Protein AF-A0A3D0H0G8-F1 (afdb_monomer)

Foldseek 3Di:
DLAFADLQDQVCQVPPPVNPPHRDDSCQQQCHDVSVVVGHFAQFFKDFQLCQACCRNPVHADCQLQVQQPDVVRQKFWDKDKDFAVLQKFFWAAPDQFKIFADLVSQVRDDDFCRLLVFQKWKWFPDDPDTDIWRFNGDDRRMTGTDPPPTDPDGADHRGIITIIGIYTHMDGNPVGHRQRCNSLNRQPGPDHGRMHTDSACGPPDPVNDDPD

Radius of gyration: 23.21 Å; Cα contacts (8 Å, |Δi|>4): 445; chains: 1; bounding box: 56×33×59 Å

Sequence (213 aa):
GTSGCQLNCVACGQICPTAAIRPLSLDEKLGRGVYAASGPIRMGTAFVDRNRCLPWAMDRPCIVCQENCPLSPKAIYVEDVFRAVRAGVMAVQPVDGSSLEVPEAALALLPPAHVLSSGDYFVAKSGAAGEERRRIVDQAGTRLSLSEDFPWQTPLEPGATIAIQVRLQRPQVDLQRCIGCGVCEHECPVSGLRAIRVTAENETRTRKHGLAL

Secondary structure (DSSP, 8-state):
--SPPPTT--HHHHH-TT-SS----HHHHHT-GGGTTT-SPP--EEEE-TTTSHHHHS-----HHHHT--SSS-SEEEEEEEEEEEEEEEE-EE-SSSEEEPPHHHHTTSPPHHHHTTSSEEEEETT-SS--EEEEEEEETTEEEE-SSS--SSPPPTT-EEEEEEEEEEEEE-TTT-----HHHHS---SSS-SEEEESTT-TT-GGG----

Nearest PDB structures (foldseek):
  8rk3-assembly1_g  TM=6.904E-01  e=4.520E-03  Pseudomonas phage JBD30
  8jov-assembly1_l  TM=6.562E-01  e=8.031E-03  Ralstonia phage GP4
  9brt-assembly1_3  TM=5.939E-01  e=7.044E-02  Mus musculus
  7uwb-assembly1_B  TM=5.418E-01  e=5.101E-01  Citrus x limon
  8pn9-assembly1_E  TM=3.432E-01  e=4.226E-02  Homo sapiens

pLDDT: mean 92.48, std 7.96, range [44.41, 98.44]

Structure (mmCIF, N/CA/C/O backbone):
data_AF-A0A3D0H0G8-F1
#
_entry.id   AF-A0A3D0H0G8-F1
#
loop_
_atom_site.group_PDB
_atom_site.id
_atom_site.type_symbol
_atom_site.label_atom_id
_atom_site.label_alt_id
_atom_site.label_comp_id
_atom_site.label_asym_id
_atom_site.label_entity_id
_atom_site.label_seq_id
_atom_site.pdbx_PDB_ins_code
_atom_site.Cartn_x
_atom_site.Cartn_y
_atom_site.Cartn_z
_atom_site.occupancy
_atom_site.B_iso_or_equiv
_atom_site.auth_seq_id
_atom_site.auth_comp_id
_atom_site.auth_asym_id
_atom_site.auth_atom_id
_atom_site.pdbx_PDB_model_num
ATOM 1 N N . GLY A 1 1 ? 17.397 -10.857 -7.731 1.00 48.47 1 GLY A N 1
ATOM 2 C CA . GLY A 1 1 ? 18.173 -9.607 -7.639 1.00 48.47 1 GLY A CA 1
ATOM 3 C C . GLY A 1 1 ? 18.065 -9.096 -6.225 1.00 48.47 1 GLY A C 1
ATOM 4 O O . GLY A 1 1 ? 16.979 -9.159 -5.668 1.00 48.47 1 GLY A O 1
ATOM 5 N N . THR A 1 2 ? 19.173 -8.675 -5.624 1.00 65.12 2 THR A N 1
ATOM 6 C CA . THR A 1 2 ? 19.221 -8.190 -4.234 1.00 65.12 2 THR A CA 1
ATOM 7 C C . THR A 1 2 ? 18.732 -6.751 -4.077 1.00 65.12 2 THR A C 1
ATOM 9 O O . THR A 1 2 ? 18.727 -6.268 -2.958 1.00 65.12 2 THR A O 1
ATOM 12 N N . SER A 1 3 ? 18.336 -6.068 -5.158 1.00 82.50 3 SER A N 1
ATOM 13 C CA . SER A 1 3 ? 17.811 -4.697 -5.150 1.00 82.50 3 SER A CA 1
ATOM 14 C C . SER A 1 3 ? 17.034 -4.385 -6.439 1.00 82.50 3 SER A C 1
ATOM 16 O O . SER A 1 3 ? 17.053 -5.169 -7.395 1.00 82.50 3 SER A O 1
ATOM 18 N N . GLY A 1 4 ? 16.340 -3.241 -6.462 1.00 89.00 4 GLY A N 1
ATOM 19 C CA . GLY A 1 4 ? 15.728 -2.679 -7.669 1.00 89.00 4 GLY A CA 1
ATOM 20 C C . GLY A 1 4 ? 16.718 -1.912 -8.562 1.00 89.00 4 GLY A C 1
ATOM 21 O O . GLY A 1 4 ? 17.817 -1.539 -8.154 1.00 89.00 4 GLY A O 1
ATOM 22 N N . CYS A 1 5 ? 16.311 -1.637 -9.800 1.00 92.56 5 CYS A N 1
ATOM 23 C CA . CYS A 1 5 ? 17.044 -0.810 -10.748 1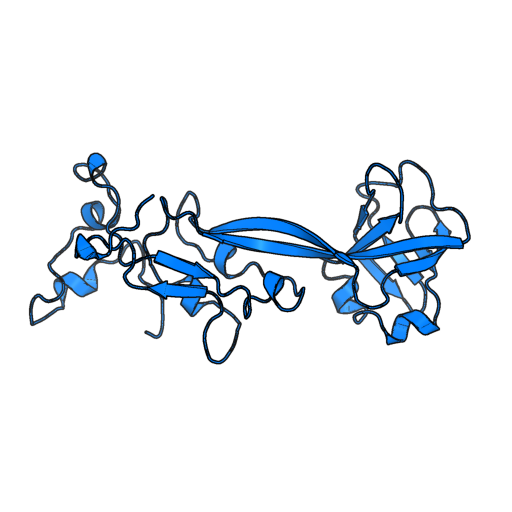.00 92.56 5 CYS A CA 1
ATOM 24 C C . CYS A 1 5 ? 17.077 0.659 -10.303 1.00 92.56 5 CYS A C 1
ATOM 26 O O . CYS A 1 5 ? 16.042 1.321 -10.210 1.00 92.56 5 CYS A O 1
ATOM 28 N N . GLN A 1 6 ? 18.284 1.184 -10.102 1.00 94.31 6 GLN A N 1
ATOM 29 C CA . GLN A 1 6 ? 18.521 2.576 -9.718 1.00 94.31 6 GLN A CA 1
ATOM 30 C C . GLN A 1 6 ? 18.233 3.532 -10.878 1.00 94.31 6 GLN A C 1
ATOM 32 O O . GLN A 1 6 ? 18.798 3.360 -11.959 1.00 94.31 6 GLN A O 1
ATOM 37 N N . LEU A 1 7 ? 17.403 4.562 -10.674 1.00 92.69 7 LEU A N 1
ATOM 38 C CA . LEU A 1 7 ? 16.965 5.466 -11.752 1.00 92.69 7 LEU A CA 1
ATOM 39 C C . LEU A 1 7 ? 18.137 6.116 -12.498 1.00 92.69 7 LEU A C 1
ATOM 41 O O . LEU A 1 7 ? 18.191 6.048 -13.723 1.00 92.69 7 LEU A O 1
ATOM 45 N N . ASN A 1 8 ? 19.121 6.631 -11.760 1.00 94.38 8 ASN A N 1
ATOM 46 C CA . ASN A 1 8 ? 20.252 7.382 -12.312 1.00 94.38 8 ASN A CA 1
ATOM 47 C C . ASN A 1 8 ? 21.479 6.504 -12.639 1.00 94.38 8 ASN A C 1
ATOM 49 O O . ASN A 1 8 ? 22.612 6.970 -12.572 1.00 94.38 8 ASN A O 1
ATOM 53 N N . CYS A 1 9 ? 21.277 5.225 -12.972 1.00 94.94 9 CYS A N 1
ATOM 54 C CA . CYS A 1 9 ? 22.357 4.289 -13.296 1.00 94.94 9 CYS A CA 1
ATOM 55 C C . CYS A 1 9 ? 22.132 3.586 -14.643 1.00 94.94 9 CYS A C 1
ATOM 57 O O . CYS A 1 9 ? 21.041 3.088 -14.915 1.00 94.94 9 CYS A O 1
ATOM 59 N N . VAL A 1 10 ? 23.180 3.485 -15.462 1.00 95.81 10 VAL A N 1
ATOM 60 C CA . VAL A 1 10 ? 23.189 2.747 -16.746 1.00 95.81 10 VAL A CA 1
ATOM 61 C C . VAL A 1 10 ? 24.330 1.725 -16.835 1.00 95.81 10 VAL A C 1
ATOM 63 O O . VAL A 1 10 ? 24.596 1.183 -17.905 1.00 95.81 10 VAL A O 1
ATOM 66 N N . ALA A 1 11 ? 24.986 1.416 -15.710 1.00 94.94 11 ALA A N 1
ATOM 67 C CA . ALA A 1 11 ? 26.180 0.567 -15.663 1.00 94.94 11 ALA A CA 1
ATOM 68 C C . ALA A 1 11 ? 25.970 -0.820 -16.296 1.00 94.94 11 ALA A C 1
ATOM 70 O O . ALA A 1 11 ? 26.866 -1.334 -16.958 1.00 94.94 11 ALA A O 1
ATOM 71 N N . CYS A 1 12 ? 24.768 -1.397 -16.167 1.00 92.94 12 CYS A N 1
ATOM 72 C CA . CYS A 1 12 ? 24.440 -2.702 -16.746 1.00 92.94 12 CYS A CA 1
ATOM 73 C C . CYS A 1 12 ? 24.654 -2.756 -18.269 1.00 92.94 12 CYS A C 1
ATOM 75 O O . CYS A 1 12 ? 25.133 -3.768 -18.770 1.00 92.94 12 CYS A O 1
ATOM 77 N N . GLY A 1 13 ? 24.333 -1.680 -18.997 1.00 92.75 13 GLY A N 1
ATOM 78 C CA . GLY A 1 13 ? 24.540 -1.606 -20.450 1.00 92.75 13 GLY A CA 1
ATOM 79 C C . GLY A 1 13 ? 25.989 -1.329 -20.855 1.00 92.75 13 GLY A C 1
ATOM 80 O O . GLY A 1 13 ? 26.342 -1.535 -22.007 1.00 92.75 13 GLY A O 1
ATOM 81 N N . GLN A 1 14 ? 26.825 -0.876 -19.916 1.00 92.75 14 GLN A N 1
ATOM 82 C CA . GLN A 1 14 ? 28.249 -0.600 -20.141 1.00 92.75 14 GLN A CA 1
ATOM 83 C C . GLN A 1 14 ? 29.130 -1.815 -19.821 1.00 92.75 14 GLN A C 1
ATOM 85 O O . GLN A 1 14 ? 30.196 -1.970 -20.404 1.00 92.75 14 GLN A O 1
ATOM 90 N N . ILE A 1 15 ? 28.694 -2.675 -18.892 1.00 95.62 15 ILE A N 1
ATOM 91 C CA . ILE A 1 15 ? 29.477 -3.830 -18.427 1.00 95.62 15 ILE A CA 1
ATOM 92 C C . ILE A 1 15 ? 29.098 -5.146 -19.115 1.00 95.62 15 ILE A C 1
ATOM 94 O O . ILE A 1 15 ? 29.815 -6.131 -18.974 1.00 95.62 15 ILE A O 1
ATOM 98 N N . CYS A 1 16 ? 27.960 -5.207 -19.816 1.00 94.19 16 CYS A N 1
ATOM 99 C CA . CYS A 1 16 ? 27.464 -6.452 -20.400 1.00 94.19 16 CYS A CA 1
ATOM 100 C C . CYS 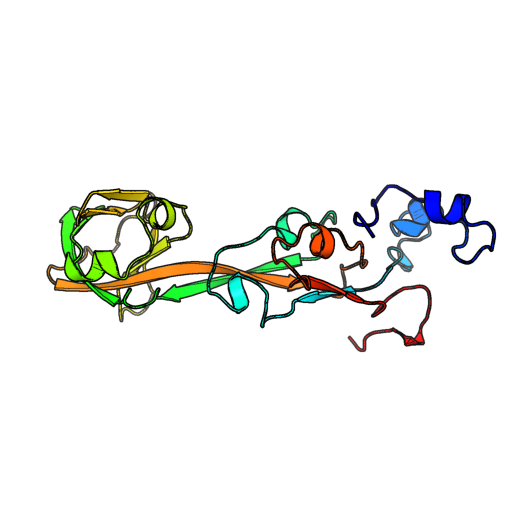A 1 16 ? 28.413 -6.971 -21.502 1.00 94.19 16 CYS A C 1
ATOM 102 O O . CYS A 1 16 ? 28.471 -6.370 -22.575 1.00 94.19 16 CYS A O 1
ATOM 104 N N . PRO A 1 17 ? 29.104 -8.111 -21.303 1.00 95.50 17 PRO A N 1
ATOM 105 C CA . PRO A 1 17 ? 30.137 -8.569 -22.236 1.00 95.50 17 PRO A CA 1
ATOM 106 C C . PRO A 1 17 ? 29.564 -9.163 -23.529 1.00 95.50 17 PRO A C 1
ATOM 108 O O . PRO A 1 17 ? 30.263 -9.262 -24.530 1.00 95.50 17 PRO A O 1
ATOM 111 N N . THR A 1 18 ? 28.290 -9.567 -23.516 1.00 95.56 18 THR A N 1
ATOM 112 C CA . THR A 1 18 ? 27.598 -10.196 -24.652 1.00 95.56 18 THR A CA 1
ATOM 113 C C . THR A 1 18 ? 26.661 -9.243 -25.390 1.00 95.56 18 THR A C 1
ATOM 115 O O . THR A 1 18 ? 25.939 -9.677 -26.284 1.00 95.56 18 THR A O 1
ATOM 118 N N . ALA A 1 19 ? 26.611 -7.967 -24.988 1.00 91.06 19 ALA A N 1
ATOM 119 C CA . ALA A 1 19 ? 25.649 -6.981 -25.486 1.00 91.06 19 ALA A CA 1
ATOM 120 C C . ALA A 1 19 ? 24.166 -7.398 -25.338 1.00 91.06 19 ALA A C 1
ATOM 122 O O . ALA A 1 19 ? 23.296 -6.872 -26.031 1.00 91.06 19 ALA A O 1
ATOM 123 N N . ALA A 1 20 ? 23.851 -8.296 -24.393 1.00 91.56 20 ALA A N 1
ATOM 124 C CA . ALA A 1 20 ? 22.468 -8.645 -24.053 1.00 91.56 20 ALA A CA 1
ATOM 125 C C . ALA A 1 20 ? 21.676 -7.432 -23.527 1.00 91.56 20 ALA A C 1
ATOM 127 O O . ALA A 1 20 ? 20.462 -7.343 -23.709 1.00 91.56 20 ALA A O 1
ATOM 128 N N . ILE A 1 21 ? 22.370 -6.482 -22.893 1.00 91.06 21 ILE A N 1
ATOM 129 C CA . ILE A 1 21 ? 21.875 -5.131 -22.632 1.00 91.06 21 ILE A CA 1
ATOM 130 C C . ILE A 1 21 ? 22.757 -4.183 -23.434 1.00 91.06 21 ILE A C 1
ATOM 132 O O . ILE A 1 21 ? 23.963 -4.121 -23.197 1.00 91.06 21 ILE A O 1
ATOM 136 N N . ARG A 1 22 ? 22.162 -3.444 -24.372 1.00 92.06 22 ARG A N 1
ATOM 137 C CA . ARG A 1 22 ? 22.900 -2.428 -25.127 1.00 92.06 22 ARG A CA 1
ATOM 138 C C . ARG A 1 22 ? 23.295 -1.243 -24.232 1.00 92.06 22 ARG A C 1
ATOM 140 O O . ARG A 1 22 ? 22.580 -0.952 -23.266 1.00 92.06 22 ARG A O 1
ATOM 147 N N . PRO A 1 23 ? 24.354 -0.501 -24.583 1.00 93.50 23 PRO A N 1
ATOM 148 C CA . PRO A 1 23 ? 24.626 0.798 -23.985 1.00 93.50 23 PRO A CA 1
ATOM 149 C C . PRO A 1 23 ? 23.419 1.744 -24.118 1.00 93.50 23 PRO A C 1
ATOM 151 O O . PRO A 1 23 ? 22.775 1.815 -25.168 1.00 93.50 23 PRO A O 1
ATOM 154 N N . LEU A 1 24 ? 23.112 2.450 -23.028 1.00 92.12 24 LEU A N 1
ATOM 155 C CA . LEU A 1 24 ? 22.019 3.418 -22.901 1.00 92.12 24 LEU A CA 1
ATOM 156 C C . LEU A 1 24 ? 22.573 4.682 -22.240 1.00 92.12 24 LEU A C 1
ATOM 158 O O . LEU A 1 24 ? 23.378 4.581 -21.307 1.00 92.12 24 LEU A O 1
ATOM 162 N N . SER A 1 25 ? 22.126 5.859 -22.676 1.00 95.69 25 SER A N 1
ATOM 163 C CA . SER A 1 25 ? 22.363 7.096 -21.924 1.00 95.69 25 SER A CA 1
ATOM 164 C C . SER A 1 25 ? 21.358 7.232 -20.774 1.00 95.69 25 SER A C 1
ATOM 166 O O . SER A 1 25 ? 20.311 6.577 -20.755 1.00 95.69 25 SER A O 1
ATOM 168 N N . LEU A 1 26 ? 21.661 8.089 -19.793 1.00 96.50 26 LEU A N 1
ATOM 169 C CA . LEU A 1 26 ? 20.704 8.395 -18.724 1.00 96.50 26 LEU A CA 1
ATOM 170 C C . LEU A 1 26 ? 19.450 9.087 -19.261 1.00 96.50 26 LEU A C 1
ATOM 172 O O . LEU A 1 26 ? 18.350 8.774 -18.810 1.00 96.50 26 LEU A O 1
ATOM 176 N N . ASP A 1 27 ? 19.605 9.970 -20.247 1.00 96.81 27 ASP A N 1
ATOM 177 C CA . ASP A 1 27 ? 18.470 10.645 -20.873 1.00 96.81 27 ASP A CA 1
ATOM 178 C C . ASP A 1 27 ? 17.572 9.663 -21.616 1.00 96.81 27 ASP A C 1
ATOM 180 O O . ASP A 1 27 ? 16.355 9.753 -21.505 1.00 96.81 27 ASP A O 1
ATOM 184 N N . GLU A 1 28 ? 18.144 8.672 -22.295 1.00 95.69 28 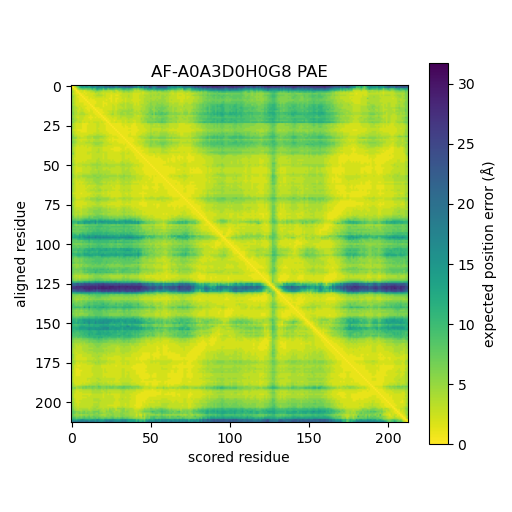GLU A N 1
ATOM 185 C CA . GLU A 1 28 ? 17.365 7.616 -22.934 1.00 95.69 28 GLU A CA 1
ATOM 186 C C . GLU A 1 28 ? 16.614 6.777 -21.903 1.00 95.69 28 GLU A C 1
ATOM 188 O O . GLU A 1 28 ? 15.400 6.603 -21.999 1.00 95.69 28 GLU A O 1
ATOM 193 N N . LYS A 1 29 ? 17.315 6.313 -20.861 1.00 95.19 29 LYS A N 1
ATOM 194 C CA . LYS A 1 29 ? 16.708 5.529 -19.781 1.00 95.19 29 LYS A CA 1
ATOM 195 C C . LYS A 1 29 ? 15.526 6.257 -19.139 1.00 95.19 29 LYS A C 1
ATOM 197 O O . LYS A 1 29 ? 14.509 5.630 -18.850 1.00 95.19 29 LYS A O 1
ATOM 202 N N . LEU A 1 30 ? 15.674 7.555 -18.891 1.00 95.19 30 LEU A N 1
ATOM 203 C CA . LEU A 1 30 ? 14.685 8.377 -18.198 1.00 95.19 30 LEU A CA 1
ATOM 204 C C . LEU A 1 30 ? 13.673 9.039 -19.144 1.00 95.19 30 LEU A C 1
ATOM 206 O O . LEU A 1 30 ? 12.756 9.693 -18.654 1.00 95.19 30 LEU A O 1
ATOM 210 N N . GLY A 1 31 ? 13.813 8.880 -20.463 1.00 95.19 31 GLY A N 1
ATOM 211 C CA . GLY A 1 31 ? 12.919 9.495 -21.445 1.00 95.19 31 GLY A CA 1
ATOM 212 C C . GLY A 1 31 ? 13.024 11.020 -21.478 1.00 95.19 31 GLY A C 1
ATOM 213 O O . GLY A 1 31 ? 12.011 11.706 -21.554 1.00 95.19 31 GLY A O 1
ATOM 214 N N . ARG A 1 32 ? 14.234 11.569 -21.346 1.00 95.62 32 ARG A N 1
ATOM 215 C CA . ARG A 1 32 ? 14.512 13.012 -21.308 1.00 95.62 32 ARG A CA 1
ATOM 216 C C . ARG A 1 32 ? 15.081 13.510 -22.634 1.00 95.62 32 ARG A C 1
ATOM 218 O O . ARG A 1 32 ? 15.574 12.735 -23.452 1.00 95.62 32 ARG A O 1
ATOM 225 N N . GLY A 1 33 ? 15.025 14.825 -22.842 1.00 96.31 33 GLY A N 1
ATOM 226 C CA . GLY A 1 33 ? 15.570 15.469 -24.038 1.00 96.31 33 GLY A CA 1
ATOM 227 C C . GLY A 1 33 ? 14.944 14.910 -25.315 1.00 96.31 33 GLY A C 1
ATOM 228 O O . GLY A 1 33 ? 13.722 14.863 -25.444 1.00 96.31 33 GLY A O 1
ATOM 229 N N . VAL A 1 34 ? 15.782 14.433 -26.237 1.00 96.81 34 VAL A N 1
ATOM 230 C CA . VAL A 1 34 ? 15.339 13.861 -27.523 1.00 96.81 34 VAL A CA 1
ATOM 231 C C . VAL A 1 34 ? 14.458 12.611 -27.370 1.00 96.81 34 VAL A C 1
ATOM 233 O O . VAL A 1 34 ? 13.737 12.259 -28.299 1.00 96.81 34 VAL A O 1
ATOM 236 N N . TYR A 1 35 ? 14.468 11.963 -26.200 1.00 95.88 35 TYR A N 1
ATOM 237 C CA . TYR A 1 35 ? 13.681 10.760 -25.912 1.00 95.88 35 TYR A CA 1
ATOM 238 C C . TYR A 1 35 ? 12.309 11.053 -25.291 1.00 95.88 35 TYR A C 1
ATOM 240 O O . TYR A 1 35 ? 11.544 10.120 -25.051 1.00 95.88 35 TYR A O 1
ATOM 248 N N . ALA A 1 36 ? 11.955 12.325 -25.065 1.00 94.94 36 ALA A N 1
ATOM 249 C CA . ALA A 1 36 ? 10.698 12.711 -24.416 1.00 94.94 36 ALA A CA 1
ATOM 250 C C . ALA A 1 36 ? 9.453 12.130 -25.106 1.00 94.94 36 ALA A C 1
ATOM 252 O O . ALA A 1 36 ? 8.526 11.690 -24.433 1.00 94.94 36 ALA A O 1
ATOM 253 N N . ALA A 1 37 ? 9.458 12.057 -26.442 1.00 94.19 37 ALA A N 1
ATOM 254 C CA . ALA A 1 37 ? 8.354 11.482 -27.211 1.00 94.19 37 ALA A CA 1
ATOM 255 C C . ALA A 1 37 ? 8.214 9.957 -27.037 1.00 94.19 37 ALA A C 1
ATOM 257 O O . ALA A 1 37 ? 7.116 9.424 -27.153 1.00 94.19 37 ALA A O 1
ATOM 258 N N . SER A 1 38 ? 9.318 9.251 -26.769 1.00 91.44 38 SER A N 1
ATOM 259 C CA . SER A 1 38 ? 9.313 7.796 -26.541 1.00 91.44 38 SER A CA 1
ATOM 260 C C . SER A 1 38 ? 9.036 7.433 -25.080 1.00 91.44 38 SER A C 1
ATOM 262 O O . SER A 1 38 ? 8.588 6.324 -24.793 1.00 91.44 38 SER A O 1
ATOM 264 N N . GLY A 1 39 ? 9.289 8.363 -24.157 1.00 92.62 39 GLY A N 1
ATOM 265 C CA . GLY A 1 39 ? 9.207 8.120 -22.723 1.00 92.62 39 GLY A CA 1
ATOM 266 C C . GLY A 1 39 ? 10.380 7.286 -22.183 1.00 92.62 39 GLY A C 1
ATOM 267 O O . GLY A 1 39 ? 11.322 6.970 -22.914 1.00 92.62 39 GLY A O 1
ATOM 268 N N . PRO A 1 40 ? 10.366 6.965 -20.877 1.00 95.00 40 PRO A N 1
ATOM 269 C CA . PRO A 1 40 ? 11.442 6.222 -20.231 1.00 95.00 40 PRO A CA 1
ATOM 270 C C . PRO A 1 40 ? 11.499 4.766 -20.695 1.00 95.00 40 PRO A C 1
ATOM 272 O O . PRO A 1 40 ? 10.483 4.157 -21.040 1.00 95.00 40 PRO A O 1
ATOM 275 N N . ILE A 1 41 ? 12.687 4.170 -20.600 1.00 94.56 41 ILE A N 1
ATOM 276 C CA . ILE A 1 41 ? 12.865 2.734 -20.811 1.00 94.56 41 ILE A CA 1
ATOM 277 C C . ILE A 1 41 ? 12.162 1.968 -19.690 1.00 94.56 41 ILE A C 1
ATOM 279 O O . ILE A 1 41 ? 12.492 2.096 -18.508 1.00 94.56 41 ILE A O 1
ATOM 283 N N . ARG A 1 42 ? 11.218 1.115 -20.083 1.00 95.31 42 ARG A N 1
ATOM 284 C CA . ARG A 1 42 ? 10.494 0.206 -19.199 1.00 95.31 42 ARG A CA 1
ATOM 285 C C . ARG A 1 42 ? 11.199 -1.139 -19.182 1.00 95.31 42 ARG A C 1
ATOM 287 O O . ARG A 1 42 ? 11.396 -1.764 -20.223 1.00 95.31 42 ARG A O 1
ATOM 294 N N . MET A 1 43 ? 11.558 -1.596 -17.992 1.00 94.31 43 MET A N 1
ATOM 295 C CA . MET A 1 43 ? 12.064 -2.952 -17.761 1.00 94.31 43 MET A CA 1
ATOM 296 C C . MET A 1 43 ? 10.934 -3.970 -17.611 1.00 94.31 43 MET A C 1
ATOM 298 O O . MET A 1 43 ? 11.199 -5.164 -17.660 1.00 94.31 43 MET A O 1
ATOM 302 N N . GLY A 1 44 ? 9.708 -3.494 -17.388 1.00 95.56 44 GLY A N 1
ATOM 303 C CA . GLY A 1 44 ? 8.554 -4.317 -17.076 1.00 95.56 44 GLY A CA 1
ATOM 304 C C . GLY A 1 44 ? 7.480 -3.523 -16.339 1.00 95.56 44 GLY A C 1
ATOM 305 O O . GLY A 1 44 ? 7.518 -2.289 -16.312 1.00 95.56 44 GLY A O 1
ATOM 306 N N . THR A 1 45 ? 6.576 -4.234 -15.671 1.00 97.19 45 THR A N 1
ATOM 307 C CA . THR A 1 45 ? 5.470 -3.653 -14.898 1.00 97.19 45 THR A CA 1
ATOM 308 C C . THR A 1 45 ? 5.297 -4.384 -13.577 1.00 97.19 45 THR A C 1
ATOM 310 O O . THR A 1 45 ? 5.443 -5.602 -13.510 1.00 97.19 45 THR A O 1
ATOM 313 N N . ALA A 1 46 ? 5.009 -3.633 -12.513 1.00 97.88 46 ALA A N 1
ATOM 314 C CA . ALA A 1 46 ? 4.709 -4.197 -11.204 1.00 97.88 46 ALA A CA 1
ATOM 315 C C . ALA A 1 46 ? 3.233 -4.616 -11.106 1.00 97.88 46 ALA A C 1
ATOM 317 O O . ALA A 1 46 ? 2.346 -3.859 -11.491 1.00 97.88 46 ALA A O 1
ATOM 318 N N . PHE A 1 47 ? 2.970 -5.780 -10.520 1.00 97.94 47 PHE A N 1
ATOM 319 C CA . PHE A 1 47 ? 1.633 -6.310 -10.266 1.00 97.94 47 PHE A CA 1
ATOM 320 C C . PHE A 1 47 ? 1.479 -6.664 -8.792 1.00 97.94 47 PHE A C 1
ATOM 322 O O . PHE A 1 47 ? 2.351 -7.310 -8.209 1.00 97.94 47 PHE A O 1
ATOM 329 N N . VAL A 1 48 ? 0.366 -6.238 -8.192 1.00 98.38 48 VAL A N 1
ATOM 330 C CA . VAL A 1 48 ? 0.020 -6.543 -6.800 1.00 98.38 48 VAL A CA 1
ATOM 331 C C . VAL A 1 48 ? -0.769 -7.849 -6.747 1.00 98.38 48 VAL A C 1
ATOM 333 O O . VAL A 1 48 ? -1.857 -7.951 -7.310 1.00 98.38 48 VAL A O 1
ATOM 336 N N . ASP A 1 49 ? -0.252 -8.826 -6.013 1.00 98.12 49 ASP A N 1
ATOM 337 C CA . ASP A 1 49 ? -0.983 -10.020 -5.605 1.00 98.12 49 ASP A CA 1
ATOM 338 C C . ASP A 1 49 ? -1.885 -9.682 -4.408 1.00 98.12 49 ASP A C 1
ATOM 340 O O . ASP A 1 49 ? -1.442 -9.575 -3.257 1.00 98.12 49 ASP A O 1
ATOM 344 N N . ARG A 1 50 ? -3.180 -9.514 -4.688 1.00 97.94 50 ARG A N 1
ATOM 345 C CA . ARG A 1 50 ? -4.194 -9.160 -3.684 1.00 97.94 50 ARG A CA 1
ATOM 346 C C . ARG A 1 50 ? -4.420 -10.252 -2.637 1.00 97.94 50 ARG A C 1
ATOM 348 O O . ARG A 1 50 ? -4.906 -9.930 -1.562 1.00 97.94 50 ARG A O 1
ATOM 355 N N . ASN A 1 51 ? -4.018 -11.497 -2.895 1.00 97.69 51 ASN A N 1
ATOM 356 C CA . ASN A 1 51 ? -4.128 -12.589 -1.924 1.00 97.69 51 ASN A CA 1
ATOM 357 C C . ASN A 1 51 ? -2.963 -12.610 -0.927 1.00 97.69 51 ASN A C 1
ATOM 359 O O . ASN A 1 51 ? -2.958 -13.409 0.007 1.00 97.69 51 ASN A O 1
ATOM 363 N N . ARG A 1 52 ? -1.954 -11.753 -1.121 1.00 97.69 52 ARG A N 1
ATOM 364 C CA . ARG A 1 52 ? -0.741 -11.725 -0.289 1.00 97.69 52 ARG A CA 1
ATOM 365 C C . ARG A 1 52 ? -0.401 -10.335 0.230 1.00 97.69 52 ARG A C 1
ATOM 367 O O . ARG A 1 52 ? 0.292 -10.208 1.235 1.00 97.69 52 ARG A O 1
ATOM 374 N N . CYS A 1 53 ? -0.865 -9.292 -0.447 1.00 98.31 53 CYS A N 1
ATOM 375 C CA . CYS A 1 53 ? -0.653 -7.909 -0.046 1.00 98.31 53 CYS A CA 1
ATOM 376 C C . CYS A 1 53 ? -1.351 -7.623 1.288 1.00 98.31 53 CYS A C 1
ATOM 378 O O . CYS A 1 53 ? -2.543 -7.876 1.426 1.00 98.31 53 CYS A O 1
ATOM 380 N N . LEU A 1 54 ? -0.612 -7.091 2.268 1.00 97.75 54 LEU A N 1
ATOM 381 C CA . LEU A 1 54 ? -1.093 -6.921 3.646 1.00 97.75 54 LEU A CA 1
ATOM 382 C C . LEU A 1 54 ? -2.415 -6.122 3.749 1.00 97.75 54 LEU A C 1
ATOM 384 O O . LEU A 1 54 ? -3.329 -6.622 4.410 1.00 97.75 54 LEU A O 1
ATOM 388 N N . PRO A 1 55 ? -2.599 -4.981 3.045 1.00 98.00 55 PRO A N 1
ATOM 389 C CA . PRO A 1 55 ? -3.858 -4.228 3.079 1.00 98.00 55 PRO A CA 1
ATOM 390 C C . PRO A 1 55 ? -5.007 -4.874 2.287 1.00 98.00 55 PRO A C 1
ATOM 392 O O . PRO A 1 55 ? -6.160 -4.469 2.434 1.00 98.00 55 PRO A O 1
ATOM 395 N N . TRP A 1 56 ? -4.711 -5.834 1.403 1.00 97.62 56 TRP A N 1
ATOM 396 C CA . TRP A 1 56 ? -5.721 -6.540 0.605 1.00 97.62 56 TRP A CA 1
ATOM 397 C C . TRP A 1 56 ? -6.167 -7.855 1.248 1.00 97.62 56 TRP A C 1
ATOM 399 O O . TRP A 1 56 ? -7.361 -8.130 1.284 1.00 97.62 56 TRP A O 1
ATOM 409 N N . ALA A 1 57 ? -5.216 -8.656 1.730 1.00 96.81 57 ALA A N 1
ATOM 410 C CA . ALA A 1 57 ? -5.436 -10.034 2.157 1.00 96.81 57 ALA A CA 1
ATOM 411 C C . ALA A 1 57 ? -5.633 -10.191 3.667 1.00 96.81 57 ALA A C 1
ATOM 413 O O . ALA A 1 57 ? -6.235 -11.166 4.104 1.00 96.81 57 ALA A O 1
ATOM 414 N N . MET A 1 58 ? -5.069 -9.283 4.467 1.00 94.75 58 MET A N 1
ATOM 415 C CA . MET A 1 58 ? -4.980 -9.444 5.924 1.00 94.75 58 MET A CA 1
ATOM 416 C C . MET A 1 58 ? -5.542 -8.251 6.699 1.00 94.75 58 MET A C 1
ATOM 418 O O . MET A 1 58 ? -5.428 -8.242 7.920 1.00 94.75 58 MET A O 1
ATOM 422 N N . ASP A 1 59 ? -6.085 -7.241 6.009 1.00 95.00 59 ASP A N 1
ATOM 423 C CA . ASP A 1 59 ? -6.520 -5.969 6.601 1.00 95.00 59 ASP A CA 1
ATOM 424 C C . ASP A 1 59 ? -5.460 -5.370 7.551 1.00 95.00 59 ASP A C 1
ATOM 426 O O . ASP A 1 59 ? -5.752 -4.873 8.638 1.00 95.00 59 ASP A O 1
ATOM 430 N N . ARG A 1 60 ? -4.188 -5.435 7.129 1.00 95.06 60 ARG A N 1
ATOM 431 C CA . ARG A 1 60 ? -3.042 -4.879 7.859 1.00 95.06 60 ARG A CA 1
ATOM 432 C C . ARG A 1 60 ? -2.498 -3.638 7.142 1.00 95.06 60 ARG A C 1
ATOM 434 O O . ARG A 1 60 ? -2.183 -3.751 5.952 1.00 95.06 60 ARG A O 1
ATOM 441 N N . PRO A 1 61 ? -2.323 -2.495 7.835 1.00 96.56 61 PRO A N 1
ATOM 442 C CA . PRO A 1 61 ? -1.737 -1.297 7.239 1.00 96.56 61 PRO A CA 1
ATOM 443 C C . PRO A 1 61 ? -0.340 -1.557 6.663 1.00 96.56 61 PRO A C 1
ATOM 445 O O . PRO A 1 61 ? 0.499 -2.205 7.291 1.00 96.56 61 PRO A O 1
ATOM 448 N N . CYS A 1 62 ? -0.105 -1.097 5.434 1.00 97.31 62 CYS A N 1
ATOM 449 C CA . CYS A 1 62 ? 1.186 -1.168 4.753 1.00 97.31 62 CYS A CA 1
ATOM 450 C C . CYS A 1 62 ? 1.171 -0.262 3.518 1.00 97.31 62 CYS A C 1
ATOM 452 O O . CYS A 1 62 ? 0.287 -0.393 2.673 1.00 97.31 62 CYS A O 1
ATOM 454 N N . ILE A 1 63 ? 2.183 0.596 3.383 1.00 97.25 63 ILE A N 1
ATOM 455 C CA . ILE A 1 63 ? 2.342 1.524 2.248 1.00 97.25 63 ILE A CA 1
ATOM 456 C C . ILE A 1 63 ? 3.734 1.489 1.609 1.00 97.25 63 ILE A C 1
ATOM 458 O O . ILE A 1 63 ? 4.005 2.227 0.667 1.00 97.25 63 ILE A O 1
ATOM 462 N N . VAL A 1 64 ? 4.585 0.553 2.032 1.00 98.06 64 VAL A N 1
ATOM 463 C CA . VAL A 1 64 ? 6.012 0.473 1.671 1.00 98.06 64 VAL A CA 1
ATOM 464 C C . VAL A 1 64 ? 6.266 0.560 0.161 1.00 98.06 64 VAL A C 1
ATOM 466 O O . VAL A 1 64 ? 7.184 1.238 -0.293 1.00 98.06 64 VAL A O 1
ATOM 469 N N . CYS A 1 65 ? 5.444 -0.110 -0.654 1.00 97.88 65 CYS A N 1
ATOM 470 C CA . CYS A 1 65 ? 5.597 -0.074 -2.111 1.00 97.88 65 CYS A CA 1
ATOM 471 C C . CYS A 1 65 ? 5.308 1.311 -2.718 1.00 97.88 65 CYS A C 1
ATOM 473 O O . CYS A 1 65 ? 5.973 1.707 -3.676 1.00 97.88 65 CYS A O 1
ATOM 475 N N . GLN A 1 66 ? 4.352 2.053 -2.156 1.00 98.38 66 GLN A N 1
ATOM 476 C CA . GLN A 1 66 ? 4.033 3.416 -2.562 1.00 98.38 66 GLN A CA 1
ATOM 477 C C . GLN A 1 66 ? 5.136 4.380 -2.112 1.00 98.38 66 GLN A C 1
ATOM 479 O O . GLN A 1 66 ? 5.652 5.152 -2.928 1.00 98.38 66 GLN A O 1
ATOM 484 N N . GLU A 1 67 ? 5.566 4.286 -0.856 1.00 97.69 67 GLU A N 1
ATOM 485 C CA . GLU A 1 67 ? 6.589 5.161 -0.276 1.00 97.69 67 GLU A CA 1
ATOM 486 C C . GLU A 1 67 ? 7.918 5.040 -1.022 1.00 97.69 67 GLU A C 1
ATOM 488 O O . GLU A 1 67 ? 8.494 6.050 -1.430 1.00 97.69 67 GLU A O 1
ATOM 493 N N . ASN A 1 68 ? 8.324 3.808 -1.337 1.00 97.00 68 ASN A N 1
ATOM 494 C CA . ASN A 1 68 ? 9.586 3.526 -2.015 1.00 97.00 68 ASN A CA 1
ATOM 495 C C . ASN A 1 68 ? 9.522 3.618 -3.545 1.00 97.00 68 ASN A C 1
ATOM 497 O O . ASN A 1 68 ? 10.542 3.439 -4.210 1.00 97.00 68 ASN A O 1
ATOM 501 N N . CYS A 1 69 ? 8.360 3.899 -4.147 1.00 97.56 69 CYS A N 1
ATOM 502 C CA . CYS A 1 69 ? 8.300 4.145 -5.587 1.00 97.56 69 CYS A CA 1
ATOM 503 C C . CYS A 1 69 ? 9.155 5.383 -5.930 1.00 97.56 69 CYS A C 1
ATOM 505 O O . CYS A 1 69 ? 8.819 6.480 -5.472 1.00 97.56 69 CYS A O 1
ATOM 507 N N . PRO A 1 70 ? 10.224 5.245 -6.741 1.00 96.31 70 PRO A N 1
ATOM 508 C CA . PRO A 1 70 ? 11.194 6.322 -6.938 1.00 96.31 70 PRO A CA 1
ATOM 509 C C . PRO A 1 70 ? 10.767 7.328 -8.019 1.00 96.31 70 PRO A C 1
ATOM 511 O O . PRO A 1 70 ? 11.486 8.284 -8.296 1.00 96.31 70 PRO A O 1
ATOM 514 N N . LEU A 1 71 ? 9.629 7.097 -8.678 1.00 96.25 71 LEU A N 1
ATOM 515 C CA . LEU A 1 71 ? 9.147 7.947 -9.762 1.00 96.25 71 LEU A CA 1
ATOM 516 C C . LEU A 1 71 ? 8.441 9.193 -9.227 1.00 96.25 71 LEU A C 1
ATOM 518 O O . LEU A 1 71 ? 7.809 9.162 -8.172 1.00 96.25 71 LEU A O 1
ATOM 522 N N . SER A 1 72 ? 8.515 10.269 -10.007 1.00 93.56 72 SER A N 1
ATOM 523 C CA . SER A 1 72 ? 7.798 11.517 -9.764 1.00 93.56 72 SER A CA 1
ATOM 524 C C . SER A 1 72 ? 7.093 11.950 -11.056 1.00 93.56 72 SER A C 1
ATOM 526 O O . SER A 1 72 ? 7.783 12.320 -12.009 1.00 93.56 72 SER A O 1
ATOM 528 N N . PRO A 1 73 ? 5.750 11.877 -11.131 1.00 94.81 73 PRO A N 1
ATOM 529 C CA . PRO A 1 73 ? 4.831 11.302 -10.142 1.00 94.81 73 PRO A CA 1
ATOM 530 C C . PRO A 1 73 ? 5.053 9.800 -9.893 1.00 94.81 73 PRO A C 1
ATOM 532 O O . PRO A 1 73 ? 5.520 9.075 -10.774 1.00 94.81 73 PRO A O 1
ATOM 535 N N . LYS A 1 74 ? 4.679 9.316 -8.702 1.00 97.31 74 LYS A N 1
ATOM 536 C CA . LYS A 1 74 ? 4.779 7.891 -8.349 1.00 97.31 74 LYS A CA 1
ATOM 537 C C . LYS A 1 74 ? 3.903 7.043 -9.277 1.00 97.31 74 LYS A C 1
ATOM 539 O O . LYS A 1 74 ? 2.797 7.442 -9.643 1.00 97.31 74 LYS A O 1
ATOM 544 N N . ALA A 1 75 ? 4.394 5.854 -9.625 1.00 98.06 75 ALA A N 1
ATOM 545 C CA . ALA A 1 75 ? 3.622 4.849 -10.363 1.00 98.06 75 ALA A CA 1
ATOM 546 C C . ALA A 1 75 ? 2.766 3.960 -9.459 1.00 98.06 75 ALA A C 1
ATOM 548 O O . ALA A 1 75 ? 1.994 3.154 -9.959 1.00 98.06 75 ALA A O 1
ATOM 549 N N . ILE A 1 76 ? 2.923 4.062 -8.142 1.00 98.44 76 ILE A N 1
ATOM 550 C CA . ILE A 1 76 ? 2.080 3.360 -7.181 1.00 98.44 76 ILE A CA 1
ATOM 551 C C . ILE A 1 76 ? 1.325 4.433 -6.410 1.00 98.44 76 ILE A C 1
ATOM 553 O O . ILE A 1 76 ? 1.945 5.340 -5.857 1.00 98.44 76 ILE A O 1
ATOM 557 N N . TYR A 1 77 ? 0.002 4.343 -6.409 1.00 97.94 77 TYR A N 1
ATOM 558 C CA . TYR A 1 77 ? -0.889 5.174 -5.605 1.00 97.94 77 TYR A CA 1
ATOM 559 C C . TYR A 1 77 ? -1.717 4.278 -4.685 1.00 97.94 77 TYR A C 1
ATOM 561 O O . TYR A 1 77 ? -1.671 3.054 -4.804 1.00 97.94 77 TYR A O 1
ATOM 569 N N . VAL A 1 78 ? -2.428 4.874 -3.734 1.00 98.12 78 VAL A N 1
ATOM 570 C CA . VAL A 1 78 ? -3.236 4.133 -2.761 1.00 98.12 78 VAL A CA 1
ATOM 571 C C . VAL A 1 78 ? -4.682 4.595 -2.792 1.00 98.12 78 VAL A C 1
ATOM 573 O O . VAL A 1 78 ? -4.967 5.761 -3.055 1.00 98.12 78 VAL A O 1
ATOM 576 N N . GLU A 1 79 ? -5.578 3.655 -2.525 1.00 97.50 79 GLU A N 1
ATOM 577 C CA . GLU A 1 79 ? -6.994 3.888 -2.268 1.00 97.50 79 GLU A CA 1
ATOM 578 C C . GLU A 1 79 ? -7.266 3.634 -0.782 1.00 97.50 79 GLU A C 1
ATOM 580 O O . GLU A 1 79 ? -6.946 2.555 -0.272 1.00 97.50 79 GLU A O 1
ATOM 585 N N . ASP A 1 80 ? -7.834 4.622 -0.092 1.00 96.25 80 ASP A N 1
ATOM 586 C CA . ASP A 1 80 ? -8.157 4.506 1.329 1.00 96.25 80 ASP A CA 1
ATOM 587 C C . ASP A 1 80 ? -9.470 3.729 1.509 1.00 96.25 80 ASP A C 1
ATOM 589 O O . ASP A 1 80 ? -10.525 4.107 1.001 1.00 96.25 80 ASP A O 1
ATOM 593 N N . VAL A 1 81 ? -9.406 2.633 2.264 1.00 95.88 81 VAL A N 1
ATOM 594 C CA . VAL A 1 81 ? -10.545 1.772 2.598 1.00 95.88 81 VAL A CA 1
ATOM 595 C C . VAL A 1 81 ? -10.583 1.567 4.101 1.00 95.88 81 VAL A C 1
ATOM 597 O O . VAL A 1 81 ? -9.588 1.182 4.706 1.00 95.88 81 VAL A O 1
ATOM 600 N N . PHE A 1 82 ? -11.748 1.758 4.710 1.00 94.69 82 PHE A N 1
ATOM 601 C CA . PHE A 1 82 ? -11.949 1.469 6.125 1.00 94.69 82 PHE A CA 1
ATOM 602 C C . PHE A 1 82 ? -12.634 0.113 6.288 1.00 94.69 82 PHE A C 1
ATOM 604 O O . PHE A 1 82 ? -13.636 -0.180 5.628 1.00 94.69 82 PHE A O 1
ATOM 611 N N . ARG A 1 83 ? -12.093 -0.734 7.163 1.00 94.31 83 ARG A N 1
ATOM 612 C CA . ARG A 1 83 ? -12.665 -2.046 7.490 1.00 94.31 83 ARG A CA 1
ATOM 613 C C . ARG A 1 83 ? -12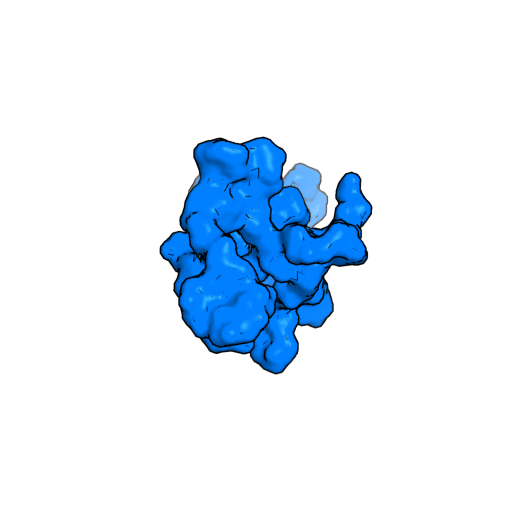.856 -2.172 8.984 1.00 94.31 83 ARG A C 1
ATOM 615 O O . ARG A 1 83 ? -11.939 -1.878 9.741 1.00 94.31 83 ARG A O 1
ATOM 622 N N . ALA A 1 84 ? -14.035 -2.625 9.402 1.00 93.38 84 ALA A N 1
ATOM 623 C CA . ALA A 1 84 ? -14.262 -2.976 10.796 1.00 93.38 84 ALA A CA 1
ATOM 624 C C . ALA A 1 84 ? -13.316 -4.115 11.197 1.00 93.38 84 ALA A C 1
ATOM 626 O O . ALA A 1 84 ? -13.198 -5.108 10.475 1.00 93.38 84 ALA A O 1
ATOM 627 N N . VAL A 1 85 ? -12.648 -3.976 12.340 1.00 92.56 85 VAL A N 1
ATOM 628 C CA . VAL A 1 85 ? -11.840 -5.062 12.899 1.00 92.56 85 VAL A CA 1
ATOM 629 C C . VAL A 1 85 ? -12.756 -6.193 13.361 1.00 92.56 85 VAL A C 1
ATOM 631 O O . VAL A 1 85 ? -13.946 -5.992 13.630 1.00 92.56 85 VAL A O 1
ATOM 634 N N . ARG A 1 86 ? -12.216 -7.409 13.465 1.00 86.56 86 ARG A N 1
ATOM 635 C CA . ARG A 1 86 ? -12.975 -8.553 13.978 1.00 86.56 86 ARG A CA 1
ATOM 636 C C . ARG A 1 86 ? -13.507 -8.234 15.379 1.00 86.56 86 ARG A C 1
ATOM 638 O O . ARG A 1 86 ? -12.745 -7.795 16.227 1.00 86.56 86 ARG A O 1
ATOM 645 N N . ALA A 1 87 ? -14.807 -8.454 15.593 1.00 84.56 87 ALA A N 1
ATOM 646 C CA . ALA A 1 87 ? -15.507 -8.087 16.831 1.00 84.56 87 ALA A CA 1
ATOM 647 C C . ALA A 1 87 ? -15.374 -6.595 17.221 1.00 84.56 87 ALA A C 1
ATOM 649 O O . ALA A 1 87 ? -15.558 -6.235 18.377 1.00 84.56 87 ALA A O 1
ATOM 650 N N . GLY A 1 88 ? -15.083 -5.718 16.255 1.00 88.12 88 GLY A N 1
ATOM 651 C CA . GLY A 1 88 ? -14.931 -4.280 16.471 1.00 88.12 88 GLY A CA 1
ATOM 652 C C . GLY A 1 88 ? -16.244 -3.508 16.554 1.00 88.12 88 GLY A C 1
ATOM 653 O O . GLY A 1 88 ? -16.210 -2.311 16.815 1.00 88.12 88 GLY A O 1
ATOM 654 N N . VAL A 1 89 ? -17.385 -4.157 16.307 1.00 92.88 89 VAL A N 1
ATOM 655 C CA . VAL A 1 89 ? -18.707 -3.533 16.427 1.00 92.88 89 VAL A CA 1
ATOM 656 C C . VAL A 1 89 ? -19.256 -3.808 17.818 1.00 92.88 89 VAL A C 1
ATOM 658 O O . VAL A 1 89 ? -19.443 -4.968 18.183 1.00 92.88 89 VAL A O 1
ATOM 661 N N . MET A 1 90 ? -19.498 -2.755 18.595 1.00 92.94 90 MET A N 1
ATOM 662 C CA . MET A 1 90 ? -19.931 -2.872 19.988 1.00 92.94 90 MET A CA 1
ATOM 663 C C . MET A 1 90 ? -20.681 -1.630 20.464 1.00 92.94 90 MET A C 1
ATOM 665 O O . MET A 1 90 ? -20.513 -0.541 19.914 1.00 92.94 90 MET A O 1
ATOM 669 N N . ALA A 1 91 ? -21.488 -1.804 21.510 1.00 93.50 91 ALA A N 1
ATOM 670 C CA . ALA A 1 91 ? -22.031 -0.691 22.277 1.00 93.50 91 ALA A CA 1
ATOM 671 C C . ALA A 1 91 ? -20.952 -0.131 23.214 1.00 93.50 91 ALA A C 1
ATOM 673 O O . ALA A 1 91 ? -20.191 -0.900 23.808 1.00 93.50 91 ALA A O 1
ATOM 674 N N . VAL A 1 92 ? -20.895 1.191 23.350 1.00 94.19 92 VAL A N 1
ATOM 675 C CA . VAL A 1 92 ? -19.903 1.894 24.179 1.00 94.19 92 VAL A CA 1
ATOM 676 C C . VAL A 1 92 ? -20.563 2.882 25.130 1.00 94.19 92 VAL A C 1
ATOM 678 O O . VAL A 1 92 ? -21.711 3.283 24.930 1.00 94.19 92 VAL A O 1
ATOM 681 N N . GLN A 1 93 ? -19.829 3.278 26.167 1.00 95.00 93 GLN A N 1
ATOM 682 C CA . GLN A 1 93 ? -20.236 4.351 27.072 1.00 95.00 93 GLN A CA 1
ATOM 683 C C . GLN A 1 93 ? -19.299 5.550 26.872 1.00 95.00 93 GLN A C 1
ATOM 685 O O . GLN A 1 93 ? -18.117 5.439 27.186 1.00 95.00 93 GLN A O 1
ATOM 690 N N . PRO A 1 94 ? -19.764 6.680 26.315 1.00 93.00 94 PRO A N 1
ATOM 691 C CA . PRO A 1 94 ? -18.946 7.883 26.207 1.00 93.00 94 PRO A CA 1
ATOM 692 C C . PRO A 1 94 ? -18.634 8.418 27.610 1.00 93.00 94 PRO A C 1
ATOM 694 O O . PRO A 1 94 ? -19.513 8.458 28.470 1.00 93.00 94 PRO A O 1
ATOM 697 N N . VAL A 1 95 ? -17.386 8.825 27.840 1.00 92.12 95 VAL A N 1
ATOM 698 C CA . VAL A 1 95 ? -16.970 9.466 29.099 1.00 92.12 95 VAL A CA 1
ATOM 699 C C . VAL A 1 95 ? -17.025 10.982 28.957 1.00 92.12 95 VAL A C 1
ATOM 701 O O . VAL A 1 95 ? -17.516 11.683 29.838 1.00 92.12 95 VAL A O 1
ATOM 704 N N . ASP A 1 96 ? -16.541 11.475 27.822 1.00 89.25 96 ASP A N 1
ATOM 705 C CA . ASP A 1 96 ? -16.519 12.880 27.437 1.00 89.25 96 ASP A CA 1
ATOM 706 C C . ASP A 1 96 ? -16.504 12.992 25.896 1.00 89.25 96 ASP A C 1
ATOM 708 O O . ASP A 1 96 ? -16.816 12.037 25.180 1.00 89.25 96 ASP A O 1
ATOM 712 N N . GLY A 1 97 ? -16.188 14.174 25.360 1.00 84.81 97 GLY A N 1
ATOM 713 C CA . GLY A 1 97 ? -16.186 14.421 23.915 1.00 84.81 97 GLY A CA 1
ATOM 714 C C . GLY A 1 97 ? -15.087 13.690 23.132 1.00 84.81 97 GLY A C 1
ATOM 715 O O . GLY A 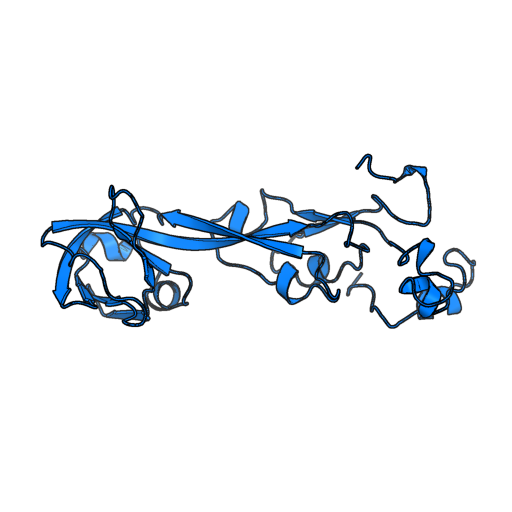1 97 ? -15.214 13.560 21.912 1.00 84.81 97 GLY A O 1
ATOM 716 N N . SER A 1 98 ? -14.035 13.208 23.799 1.00 91.94 98 SER A N 1
ATOM 717 C CA . SER A 1 98 ? -12.856 12.601 23.173 1.00 91.94 98 SER A CA 1
ATOM 718 C C . SER A 1 98 ? -12.481 11.244 23.766 1.00 91.94 98 SER A C 1
ATOM 720 O O . SER A 1 98 ? -11.474 10.664 23.374 1.00 91.94 98 SER A O 1
ATOM 722 N N . SER A 1 99 ? -13.296 10.663 24.645 1.00 94.12 99 SER A N 1
ATOM 723 C CA . SER A 1 99 ? -13.028 9.339 25.197 1.00 94.12 99 SER A CA 1
ATOM 724 C C . SER A 1 99 ? -14.283 8.529 25.502 1.00 94.12 99 SER A C 1
ATOM 726 O O . SER A 1 99 ? -15.371 9.056 25.747 1.00 94.12 99 SER A O 1
ATOM 728 N N . LEU A 1 100 ? -14.128 7.208 25.450 1.00 95.06 100 LEU A N 1
ATOM 729 C CA . LEU A 1 100 ? -15.203 6.244 25.654 1.00 95.06 100 LEU A CA 1
ATOM 730 C C . LEU A 1 100 ? -14.693 4.982 26.348 1.00 95.06 100 LEU A C 1
ATOM 732 O O . LEU A 1 100 ? -13.527 4.620 26.218 1.00 95.06 100 LEU A O 1
ATOM 736 N N . GLU A 1 101 ? -15.585 4.303 27.055 1.00 95.88 101 GLU A N 1
ATOM 737 C CA . GLU A 1 101 ? -15.362 2.984 27.634 1.00 95.88 101 GLU A CA 1
ATOM 738 C C . GLU A 1 101 ? -15.876 1.909 26.672 1.00 95.88 101 GLU A C 1
ATOM 740 O O . GLU A 1 101 ? -17.029 1.950 26.215 1.00 95.88 101 GLU A O 1
ATOM 745 N N . VAL A 1 102 ? -15.023 0.927 26.382 1.00 93.81 102 VAL A N 1
ATOM 746 C CA . VAL A 1 102 ? -15.397 -0.298 25.670 1.00 93.81 102 VAL A CA 1
ATOM 747 C C . VAL A 1 102 ? -15.658 -1.440 26.656 1.00 93.81 102 VAL A C 1
ATOM 749 O O . VAL A 1 102 ? -15.045 -1.484 27.723 1.00 93.81 102 VAL A O 1
ATOM 752 N N . PRO A 1 103 ? -16.531 -2.406 26.319 1.00 92.88 103 PRO A N 1
ATOM 753 C CA . PRO A 1 103 ? -16.751 -3.573 27.165 1.00 92.88 103 PRO A CA 1
ATOM 754 C C . PRO A 1 103 ? -15.452 -4.354 27.401 1.00 92.88 103 PRO A C 1
ATOM 756 O O . PRO A 1 103 ? -14.728 -4.657 26.455 1.00 92.88 103 PRO A O 1
ATOM 759 N N . GLU A 1 104 ? -15.193 -4.765 28.643 1.00 90.56 104 GLU A N 1
ATOM 760 C CA . GLU A 1 104 ? -13.984 -5.526 28.997 1.00 90.56 104 GLU A CA 1
ATOM 761 C C . GLU A 1 104 ? -13.857 -6.827 28.185 1.00 90.56 104 GLU A C 1
ATOM 763 O O . GLU A 1 104 ? -12.783 -7.164 27.689 1.00 90.56 104 GLU A O 1
ATOM 768 N N . ALA A 1 105 ? -14.983 -7.502 27.931 1.00 89.00 105 ALA A N 1
ATOM 769 C CA . ALA A 1 105 ? -15.037 -8.693 27.082 1.00 89.00 105 ALA A CA 1
ATOM 770 C C . ALA A 1 105 ? -14.586 -8.439 25.627 1.00 89.00 105 ALA A C 1
ATOM 772 O O . ALA A 1 105 ? -14.134 -9.368 24.957 1.00 89.00 105 ALA A O 1
ATOM 773 N N . ALA A 1 106 ? -14.691 -7.202 25.127 1.00 87.81 106 ALA A N 1
ATOM 774 C CA . ALA A 1 106 ? -14.235 -6.845 23.787 1.00 87.81 106 ALA A CA 1
ATOM 775 C C . ALA A 1 106 ? -12.711 -6.659 23.720 1.00 87.81 106 ALA A C 1
ATOM 777 O O . ALA A 1 106 ? -12.120 -6.957 22.684 1.00 87.81 106 ALA A O 1
ATOM 778 N N . LEU A 1 107 ? -12.054 -6.242 24.812 1.00 86.19 107 LEU A N 1
ATOM 779 C CA . LEU A 1 107 ? -10.606 -5.983 24.838 1.00 86.19 107 LEU A CA 1
ATOM 780 C C . LEU A 1 107 ? -9.775 -7.197 24.415 1.00 86.19 107 LEU A C 1
ATOM 782 O O . LEU A 1 107 ? -8.778 -7.045 23.718 1.00 86.19 107 LEU A O 1
ATOM 786 N N . ALA A 1 108 ? -10.213 -8.405 24.779 1.00 86.06 108 ALA A N 1
ATOM 787 C CA . ALA A 1 108 ? -9.534 -9.648 24.410 1.00 86.06 108 ALA A CA 1
ATOM 788 C C . ALA A 1 108 ? -9.602 -9.971 22.903 1.00 86.06 108 ALA A C 1
ATOM 790 O O . ALA A 1 108 ? -8.826 -10.791 22.414 1.00 86.06 108 ALA A O 1
ATOM 791 N N . LEU A 1 109 ? -10.541 -9.364 22.171 1.00 88.81 109 LEU A N 1
ATOM 792 C CA . LEU A 1 109 ? -10.763 -9.595 20.740 1.00 88.81 109 LEU A CA 1
ATOM 793 C C . LEU A 1 109 ? -10.221 -8.460 19.862 1.00 88.81 109 LEU A C 1
ATOM 795 O O . LEU A 1 109 ? -10.082 -8.637 18.650 1.00 88.81 109 LEU A O 1
ATOM 799 N N . LEU A 1 110 ? -9.929 -7.307 20.462 1.00 91.12 110 LEU A N 1
ATOM 800 C CA . LEU A 1 110 ? -9.383 -6.149 19.772 1.00 91.12 110 LEU A CA 1
ATOM 801 C C . LEU A 1 110 ? -7.863 -6.264 19.577 1.00 91.12 110 LEU A C 1
ATOM 803 O O . LEU A 1 110 ? -7.181 -6.982 20.312 1.00 91.12 110 LEU A O 1
ATOM 807 N N . PRO A 1 111 ? -7.301 -5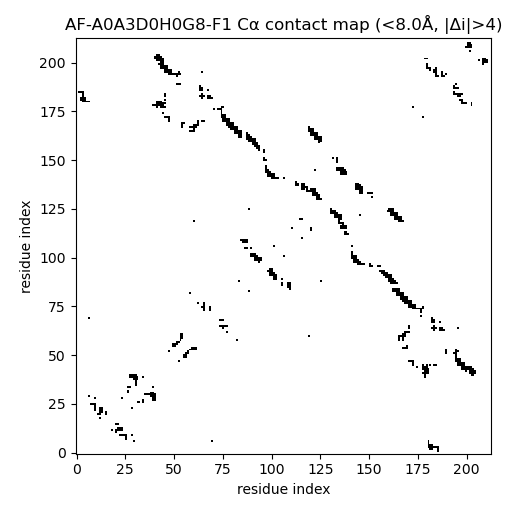.546 18.586 1.00 91.88 111 PRO A N 1
ATOM 808 C CA . PRO A 1 111 ? -5.860 -5.367 18.491 1.00 91.88 111 PRO A CA 1
ATOM 809 C C . PRO A 1 111 ? -5.266 -4.809 19.799 1.00 91.88 111 PRO A C 1
ATOM 811 O O . PRO A 1 111 ? -5.939 -4.047 20.495 1.00 91.88 111 PRO A O 1
ATOM 814 N N . PRO A 1 112 ? -3.999 -5.130 20.123 1.00 92.38 112 PRO A N 1
ATOM 815 C CA . PRO A 1 112 ? -3.331 -4.584 21.302 1.00 92.38 112 PRO A CA 1
ATOM 816 C C . PRO A 1 112 ? -3.311 -3.050 21.321 1.00 92.38 112 PRO A C 1
ATOM 818 O O . PRO A 1 112 ? -3.280 -2.417 20.266 1.00 92.38 112 PRO A O 1
ATOM 821 N N . ALA A 1 113 ? -3.212 -2.461 22.516 1.00 91.69 113 ALA A N 1
ATOM 822 C CA . ALA A 1 113 ? -3.207 -1.011 22.745 1.00 91.69 113 ALA A CA 1
ATOM 823 C C . ALA A 1 113 ? -2.293 -0.232 21.780 1.00 91.69 113 ALA A C 1
ATOM 825 O O . ALA A 1 113 ? -2.749 0.651 21.061 1.00 91.69 113 ALA A O 1
ATOM 826 N N . HIS A 1 114 ? -1.020 -0.635 21.693 1.00 93.06 114 HIS A N 1
ATOM 827 C CA . HIS A 1 114 ? -0.015 0.002 20.831 1.00 93.06 114 HIS A CA 1
ATOM 828 C C . HIS A 1 114 ? -0.330 -0.099 19.329 1.00 93.06 114 HIS A C 1
ATOM 830 O O . HIS A 1 114 ? 0.173 0.686 18.531 1.00 93.06 114 HIS A O 1
ATOM 836 N N . VAL A 1 115 ? -1.137 -1.085 18.925 1.00 93.25 115 VAL A N 1
ATOM 837 C CA . VAL A 1 115 ? -1.616 -1.222 17.547 1.00 93.25 115 VAL A CA 1
ATOM 838 C C . VAL A 1 115 ? -2.807 -0.298 17.326 1.00 93.25 115 VAL A C 1
ATOM 840 O O . VAL A 1 115 ? -2.840 0.402 16.320 1.00 93.25 115 VAL A O 1
ATOM 843 N N . LEU A 1 116 ? -3.751 -0.232 18.268 1.00 93.31 116 LEU A N 1
ATOM 844 C CA . LEU A 1 116 ? -4.887 0.693 18.194 1.00 93.31 116 LEU A CA 1
ATOM 845 C C . LEU A 1 116 ? -4.437 2.162 18.149 1.00 93.31 116 LEU A C 1
ATOM 847 O O . LEU A 1 116 ? -5.014 2.948 17.407 1.00 93.31 116 LEU A O 1
ATOM 851 N N . SER A 1 117 ? -3.371 2.527 18.860 1.00 93.94 117 SER A N 1
ATOM 852 C CA . SER A 1 117 ? -2.800 3.881 18.834 1.00 93.94 117 SER A CA 1
ATOM 853 C C . SER A 1 117 ? -1.771 4.120 17.718 1.00 93.94 117 SER A C 1
ATOM 855 O O . SER A 1 117 ? -1.170 5.191 17.654 1.00 93.94 117 SER A O 1
ATOM 857 N N . SER A 1 118 ? -1.590 3.175 16.785 1.00 93.50 118 SER A N 1
ATOM 858 C CA . SER A 1 118 ? -0.631 3.308 15.667 1.00 93.50 118 SER A CA 1
ATOM 859 C C . SER A 1 118 ? -0.951 4.444 14.687 1.00 93.50 118 SER A C 1
ATOM 861 O O . SER A 1 118 ? -0.099 4.838 13.896 1.00 93.50 118 SER A O 1
ATOM 863 N N . GLY A 1 119 ? -2.175 4.975 14.735 1.00 94.50 119 GLY A N 1
ATOM 864 C CA . GLY A 1 119 ? -2.660 6.038 13.858 1.00 94.50 119 GLY A CA 1
ATOM 865 C C . GLY A 1 119 ? -3.532 5.561 12.695 1.00 94.50 119 GLY A C 1
ATOM 866 O O . GLY A 1 119 ? -4.183 6.391 12.064 1.00 94.50 119 GLY A O 1
ATOM 867 N N . ASP A 1 120 ? -3.619 4.250 12.459 1.00 96.31 120 ASP A N 1
ATOM 868 C CA . ASP A 1 120 ? -4.474 3.673 11.415 1.00 96.31 120 ASP A CA 1
ATOM 869 C C . ASP A 1 120 ? -5.826 3.167 11.931 1.00 96.31 120 ASP A C 1
ATOM 871 O O . ASP A 1 120 ? -6.647 2.725 11.132 1.00 96.31 120 ASP A O 1
ATOM 875 N N . TYR A 1 121 ? -6.100 3.241 13.235 1.00 96.38 121 TYR A N 1
ATOM 876 C CA . TYR A 1 121 ? -7.368 2.785 13.806 1.00 96.38 121 TYR A CA 1
ATOM 877 C C . TYR A 1 121 ? -8.269 3.947 14.205 1.00 96.38 121 TYR A C 1
ATOM 879 O O . TYR A 1 121 ? -7.829 4.987 14.698 1.00 96.38 121 TYR A O 1
ATOM 887 N N . PHE A 1 122 ? -9.561 3.750 13.976 1.00 95.50 122 PHE A N 1
ATOM 888 C CA . PHE A 1 122 ? -10.596 4.757 14.112 1.00 95.50 122 PHE A CA 1
ATOM 889 C C . PHE A 1 122 ? -11.823 4.163 14.790 1.00 95.50 122 PHE A C 1
ATOM 891 O O . PHE A 1 122 ? -12.165 3.005 14.571 1.00 95.50 122 PHE A O 1
ATOM 898 N N . VAL A 1 123 ? -12.535 4.978 15.554 1.00 94.50 123 VAL A N 1
ATOM 899 C CA . VAL A 1 123 ? -13.911 4.712 15.966 1.00 94.50 123 VAL A CA 1
ATOM 900 C C . VAL A 1 123 ? -14.844 5.370 14.961 1.00 94.50 123 VAL A C 1
ATOM 902 O O . VAL A 1 123 ? -14.711 6.562 14.691 1.00 94.50 123 VAL A O 1
ATOM 905 N N . ALA A 1 124 ? -15.787 4.607 14.418 1.00 92.94 124 ALA A N 1
ATOM 906 C CA . ALA A 1 124 ? -16.842 5.081 13.532 1.00 92.94 124 ALA A CA 1
ATOM 907 C C . ALA A 1 124 ? -18.216 4.870 14.176 1.00 92.94 124 ALA A C 1
ATOM 909 O O . ALA A 1 124 ? -18.446 3.842 14.814 1.00 92.94 124 ALA A O 1
ATOM 910 N N . LYS A 1 125 ? -19.153 5.802 13.985 1.00 88.62 125 LYS A N 1
ATOM 911 C CA . LYS A 1 125 ? -20.558 5.578 14.368 1.00 88.62 125 LYS A CA 1
ATOM 912 C C . LYS A 1 125 ? -21.201 4.559 13.431 1.00 88.62 125 LYS A C 1
ATOM 914 O O . LYS A 1 125 ? -21.121 4.715 12.215 1.00 88.62 125 LYS A O 1
ATOM 919 N N . SER A 1 126 ? -21.857 3.539 13.981 1.00 73.62 126 SER A N 1
ATOM 920 C CA . SER A 1 126 ? -22.579 2.556 13.170 1.00 73.62 126 SER A CA 1
ATOM 921 C C . SER A 1 126 ? -23.921 3.128 12.697 1.00 73.62 126 SER A C 1
ATOM 923 O O . SER A 1 126 ? -24.686 3.648 13.505 1.00 73.62 126 SER A O 1
ATOM 925 N N . GLY A 1 127 ? -24.225 3.023 11.399 1.00 63.53 127 GLY A N 1
ATOM 926 C CA . GLY A 1 127 ? -25.575 3.258 10.859 1.00 63.53 127 GLY A CA 1
ATOM 927 C C . GLY A 1 127 ? -25.978 4.703 10.521 1.00 63.53 127 GLY A C 1
ATOM 928 O O . GLY A 1 127 ? -27.124 4.911 10.129 1.00 63.53 127 GLY A O 1
ATOM 929 N N . ALA A 1 128 ? -25.088 5.697 10.618 1.00 52.78 128 ALA A N 1
ATOM 930 C CA . ALA A 1 128 ? -25.394 7.079 10.225 1.00 52.78 128 ALA A CA 1
ATOM 931 C C . ALA A 1 128 ? -25.055 7.357 8.745 1.00 52.78 128 ALA A C 1
ATOM 933 O O . ALA A 1 128 ? -24.017 6.929 8.239 1.00 52.78 128 ALA A O 1
ATOM 934 N N . ALA A 1 129 ? -25.917 8.109 8.050 1.00 44.41 129 ALA A N 1
ATOM 935 C CA . ALA A 1 129 ? -25.625 8.638 6.719 1.00 44.41 129 ALA A CA 1
ATOM 936 C C . ALA A 1 129 ? -24.482 9.665 6.825 1.00 44.41 129 ALA A C 1
ATOM 938 O O . ALA A 1 129 ? -24.675 10.764 7.336 1.00 44.41 129 ALA A O 1
ATOM 939 N N . GLY A 1 130 ? -23.285 9.275 6.380 1.00 60.38 130 GLY A N 1
ATOM 940 C CA . GLY A 1 130 ? -22.040 9.996 6.651 1.00 60.38 130 GLY A CA 1
ATOM 941 C C . GLY A 1 130 ? -21.329 9.408 7.871 1.00 60.38 130 GLY A C 1
ATOM 942 O O . GLY A 1 130 ? -21.577 9.802 9.006 1.00 60.38 130 GLY A O 1
ATOM 943 N N . GLU A 1 131 ? -20.439 8.441 7.640 1.00 71.44 131 GLU A N 1
ATOM 944 C CA . GLU A 1 131 ? -19.656 7.816 8.710 1.00 71.44 131 GLU A CA 1
ATOM 945 C C . GLU A 1 131 ? -18.607 8.799 9.251 1.00 71.44 131 GLU A C 1
ATOM 947 O O . GLU A 1 131 ? -17.492 8.914 8.727 1.00 71.44 131 GLU A O 1
ATOM 952 N N . GLU A 1 132 ? -18.961 9.504 10.325 1.00 86.94 132 GLU A N 1
ATOM 953 C CA . GLU A 1 132 ? -17.995 10.221 11.150 1.00 86.94 132 GLU A CA 1
ATOM 954 C C . GLU A 1 132 ? -17.015 9.229 11.789 1.00 86.94 132 GLU A C 1
ATOM 956 O O . GLU A 1 132 ? -17.424 8.221 12.372 1.00 86.94 132 GLU A O 1
ATOM 961 N N . ARG A 1 133 ? -15.716 9.535 11.701 1.00 91.62 133 ARG A N 1
ATOM 962 C CA . ARG A 1 133 ? -14.628 8.710 12.239 1.00 91.62 133 ARG A CA 1
ATOM 963 C C . ARG A 1 133 ? -13.701 9.526 13.118 1.00 91.62 133 ARG A C 1
ATOM 965 O O . ARG A 1 133 ? -13.348 10.643 12.743 1.00 91.62 133 ARG A O 1
ATOM 972 N N . ARG A 1 134 ? -13.241 8.965 14.231 1.00 94.31 134 ARG A N 1
ATOM 973 C CA . ARG A 1 134 ? -12.218 9.578 15.091 1.00 94.31 134 ARG A CA 1
ATOM 974 C C . ARG A 1 134 ? -11.057 8.633 15.276 1.00 94.31 134 ARG A C 1
ATOM 976 O O . ARG A 1 134 ? -11.263 7.467 15.594 1.00 94.31 134 ARG A O 1
ATOM 983 N N . ARG A 1 135 ? -9.848 9.136 15.052 1.00 96.00 135 ARG A N 1
ATOM 984 C CA . ARG A 1 135 ? -8.624 8.353 15.211 1.00 96.00 135 ARG A CA 1
ATOM 985 C C . ARG A 1 135 ? -8.441 7.998 16.680 1.00 96.00 135 ARG A C 1
ATOM 987 O O . ARG A 1 135 ? -8.598 8.871 17.528 1.00 96.00 135 ARG A O 1
ATOM 994 N N . ILE A 1 136 ? -8.103 6.749 16.963 1.00 96.19 136 ILE A N 1
ATOM 995 C CA . ILE A 1 136 ? -7.736 6.307 18.307 1.00 96.19 136 ILE A CA 1
ATOM 996 C C . ILE A 1 136 ? -6.300 6.769 18.565 1.00 96.19 136 ILE A C 1
ATOM 998 O O . ILE A 1 136 ? -5.414 6.537 17.741 1.00 96.19 136 ILE A O 1
ATOM 1002 N N . VAL A 1 137 ? -6.081 7.465 19.678 1.00 97.00 137 VAL A N 1
ATOM 1003 C CA . VAL A 1 137 ? -4.766 8.015 20.050 1.00 97.00 137 VAL A CA 1
ATOM 1004 C C . VAL A 1 137 ? -4.138 7.287 21.230 1.00 97.00 137 VAL A C 1
ATOM 1006 O O . VAL A 1 137 ? -2.916 7.245 21.319 1.00 97.00 137 VAL A O 1
ATOM 1009 N N . ASP A 1 138 ? -4.950 6.689 22.102 1.00 96.12 138 ASP A N 1
ATOM 1010 C CA . ASP A 1 138 ? -4.475 5.932 23.258 1.00 96.12 138 ASP A CA 1
ATOM 1011 C C . ASP A 1 138 ? -5.526 4.919 23.737 1.00 96.12 138 ASP A C 1
ATOM 1013 O O . ASP A 1 138 ? -6.715 5.034 23.416 1.00 96.12 138 ASP A O 1
ATOM 1017 N N . GLN A 1 139 ? -5.078 3.928 24.506 1.00 94.81 139 GLN A N 1
ATOM 1018 C CA . GLN A 1 139 ? -5.932 2.957 25.175 1.00 94.81 139 GLN A CA 1
ATOM 1019 C C . GLN A 1 139 ? -5.368 2.606 26.558 1.00 94.81 139 GLN A C 1
ATOM 1021 O O . GLN A 1 139 ? -4.235 2.143 26.682 1.00 94.81 139 GLN A O 1
ATOM 1026 N N . ALA A 1 140 ? -6.194 2.780 27.592 1.00 94.12 140 ALA A N 1
ATOM 1027 C CA . ALA A 1 140 ? -5.860 2.491 28.982 1.00 94.12 140 ALA A CA 1
ATOM 1028 C C . ALA A 1 140 ? -6.974 1.657 29.633 1.00 94.12 140 ALA A C 1
ATOM 1030 O O . ALA A 1 140 ? -8.028 2.173 30.003 1.00 94.12 140 ALA A O 1
ATOM 1031 N N . GLY A 1 141 ? -6.753 0.347 29.776 1.00 92.69 141 GLY A N 1
ATOM 1032 C CA . GLY A 1 141 ? -7.772 -0.561 30.314 1.00 92.69 141 GLY A CA 1
ATOM 1033 C C . GLY A 1 141 ? -9.005 -0.616 29.408 1.00 92.69 141 GLY A C 1
ATOM 1034 O O . GLY A 1 141 ? -8.901 -0.955 28.239 1.00 92.69 141 GLY A O 1
ATOM 1035 N N . THR A 1 142 ? -10.188 -0.283 29.902 1.00 94.50 142 THR A N 1
ATOM 1036 C CA . THR A 1 142 ? -11.408 -0.210 29.075 1.00 94.50 142 THR A CA 1
ATOM 1037 C C . THR A 1 142 ? -11.562 1.120 28.342 1.00 94.50 142 THR A C 1
ATOM 1039 O O . THR A 1 142 ? -12.391 1.226 27.439 1.00 94.50 142 THR A O 1
ATOM 1042 N N . ARG A 1 143 ? -10.738 2.120 28.663 1.00 95.94 143 ARG A N 1
ATOM 1043 C CA . ARG A 1 143 ? -10.863 3.463 28.108 1.00 95.94 143 ARG A CA 1
ATOM 1044 C C . ARG A 1 143 ? -10.112 3.597 26.788 1.00 95.94 143 ARG A C 1
ATOM 1046 O O . ARG A 1 143 ? -8.912 3.330 26.721 1.00 95.94 143 ARG A O 1
ATOM 1053 N N . LEU A 1 144 ? -10.805 4.067 25.754 1.00 95.62 144 LEU A N 1
ATOM 1054 C CA . LEU A 1 144 ? -10.230 4.531 24.492 1.00 95.62 144 LEU A CA 1
ATOM 1055 C C . LEU A 1 144 ? -10.237 6.056 24.442 1.00 95.62 144 LEU A C 1
ATOM 1057 O O . LEU A 1 144 ? -11.269 6.685 24.682 1.00 95.62 144 LEU A O 1
ATOM 1061 N N . SER A 1 145 ? -9.103 6.628 24.051 1.00 96.19 145 SER A N 1
ATOM 1062 C CA . SER A 1 145 ? -8.950 8.059 23.792 1.00 96.19 145 SER A CA 1
ATOM 1063 C C . SER A 1 145 ? -8.930 8.315 22.288 1.00 96.19 145 SER A C 1
ATOM 1065 O O . SER A 1 145 ? -8.289 7.590 21.519 1.00 96.19 145 SER A O 1
ATOM 1067 N N . LEU A 1 146 ? -9.626 9.360 21.860 1.00 95.69 146 LEU A N 1
ATOM 1068 C CA . LEU A 1 146 ? -9.847 9.744 20.473 1.00 95.69 146 LEU A CA 1
ATOM 1069 C C . LEU A 1 146 ? -9.207 11.107 20.187 1.00 95.69 146 LEU A C 1
ATOM 1071 O O . LEU A 1 146 ? -9.121 11.963 21.061 1.00 95.69 146 LEU A O 1
ATOM 1075 N N . SER A 1 147 ? -8.767 11.315 18.947 1.00 94.56 147 SER A N 1
ATOM 1076 C CA . SER A 1 147 ? -8.239 12.607 18.495 1.00 94.56 147 SER A CA 1
ATOM 1077 C C . SER A 1 147 ? -9.315 13.700 18.541 1.00 94.56 147 SER A C 1
ATOM 1079 O O . SER A 1 147 ? -10.461 13.483 18.138 1.00 94.56 147 SER A O 1
ATOM 1081 N N . GLU A 1 148 ? -8.899 14.886 18.984 1.00 91.38 148 GLU A N 1
ATOM 1082 C CA . GLU A 1 148 ? -9.719 16.100 19.076 1.00 91.38 148 GLU A CA 1
ATOM 1083 C C . GLU A 1 148 ? -9.684 16.950 17.796 1.00 91.38 148 GLU A C 1
ATOM 1085 O O . GLU A 1 148 ? -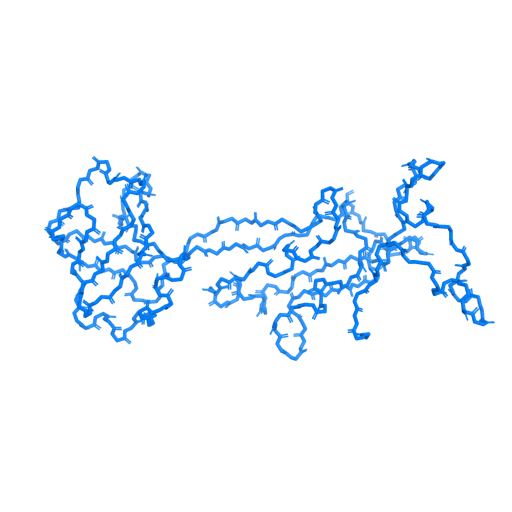10.460 17.894 17.671 1.00 91.38 148 GLU A O 1
ATOM 1090 N N . ASP A 1 149 ? -8.834 16.597 16.821 1.00 88.81 149 ASP A N 1
ATOM 1091 C CA . ASP A 1 149 ? -8.605 17.379 15.591 1.00 88.81 149 ASP A CA 1
ATOM 1092 C C . ASP A 1 149 ? -9.892 17.576 14.773 1.00 88.81 149 ASP A C 1
ATOM 1094 O O . ASP A 1 149 ? -10.063 18.560 14.055 1.00 88.81 149 ASP A O 1
ATOM 1098 N N . PHE A 1 150 ? -10.818 16.626 14.895 1.00 84.75 150 PHE A N 1
ATOM 1099 C CA . PHE A 1 150 ? -12.126 16.660 14.264 1.00 84.75 150 PHE A CA 1
ATOM 1100 C C . PHE A 1 150 ? -13.149 16.223 15.311 1.00 84.75 150 PHE A C 1
ATOM 1102 O O . PHE A 1 150 ? -13.378 15.031 15.414 1.00 84.75 150 PHE A O 1
ATOM 1109 N N . PRO A 1 151 ? -13.755 17.101 16.123 1.00 83.06 151 PRO A N 1
ATOM 1110 C CA . PRO A 1 151 ? -14.696 16.690 17.169 1.00 83.06 151 PRO A CA 1
ATOM 1111 C C . PRO A 1 151 ? -16.006 16.161 16.574 1.00 83.06 151 PRO A C 1
ATOM 1113 O O . PRO A 1 151 ? -16.378 16.511 15.454 1.00 83.06 151 PRO A O 1
ATOM 1116 N N . TRP A 1 152 ? -16.706 15.270 17.282 1.00 84.94 152 TRP A N 1
ATOM 1117 C CA . TRP A 1 152 ? -18.008 14.729 16.854 1.00 84.94 152 TRP A CA 1
ATOM 1118 C C . TRP A 1 152 ? -19.022 15.842 16.564 1.00 84.94 152 TRP A C 1
ATOM 1120 O O . TRP A 1 152 ? -19.240 16.699 17.414 1.00 84.94 152 TRP A O 1
ATOM 1130 N N . GLN A 1 153 ? -19.672 15.813 15.394 1.00 84.56 153 GLN A N 1
ATOM 1131 C CA . GLN A 1 153 ? -20.740 16.774 15.078 1.00 84.56 153 GLN A CA 1
ATOM 1132 C C . GLN A 1 153 ? -21.948 16.555 15.992 1.00 84.56 153 GLN A C 1
ATOM 1134 O O . GLN A 1 153 ? -22.499 17.497 16.552 1.00 84.56 153 GLN A O 1
ATOM 1139 N N . THR A 1 154 ? -22.325 15.290 16.177 1.00 82.62 154 THR A N 1
ATOM 1140 C CA . THR A 1 154 ? -23.289 14.868 17.201 1.00 82.62 154 THR A CA 1
ATOM 1141 C C . THR A 1 154 ? -22.550 14.058 18.264 1.00 82.62 154 THR A C 1
ATOM 1143 O O . THR A 1 154 ? -21.880 13.095 17.896 1.00 82.62 154 THR A O 1
ATOM 1146 N N . PRO A 1 155 ? -22.631 14.382 19.560 1.00 85.31 155 PRO A N 1
ATOM 1147 C CA . PRO A 1 155 ? -22.022 13.553 20.599 1.00 85.31 155 PRO A CA 1
ATOM 1148 C C . PRO A 1 155 ? -22.492 12.091 20.528 1.00 85.31 155 PRO A C 1
ATOM 1150 O O . PRO A 1 155 ? -23.601 11.808 20.075 1.00 85.31 155 PRO A O 1
ATOM 1153 N N . LEU A 1 156 ? -21.638 11.153 20.944 1.00 87.69 156 LEU A N 1
ATOM 1154 C CA . LEU A 1 156 ? -22.051 9.758 21.113 1.00 87.69 156 LEU A CA 1
ATOM 1155 C C . LEU A 1 156 ? -23.035 9.670 22.284 1.00 87.69 156 LEU A C 1
ATOM 1157 O O . LEU A 1 156 ? -22.795 10.261 23.334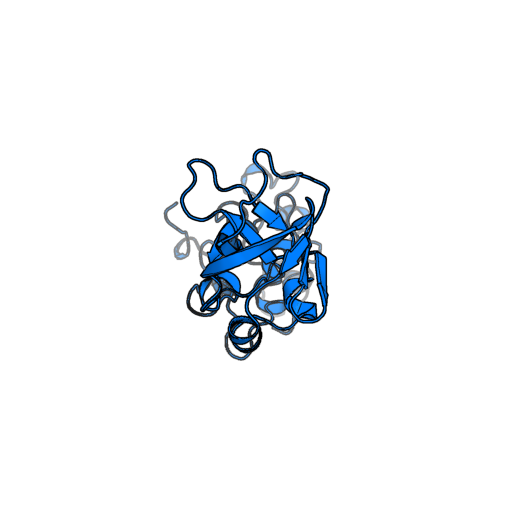 1.00 87.69 156 LEU A O 1
ATOM 1161 N N . GLU A 1 157 ? -24.127 8.933 22.106 1.00 89.50 157 GLU A N 1
ATOM 1162 C CA . GLU A 1 157 ? -25.076 8.655 23.186 1.00 89.50 157 GLU A CA 1
ATOM 1163 C C . GLU A 1 157 ? -24.611 7.446 24.022 1.00 89.50 157 GLU A C 1
ATOM 1165 O O . GLU A 1 157 ? -23.947 6.547 23.493 1.00 89.50 157 GLU A O 1
ATOM 1170 N N . PRO A 1 158 ? -24.959 7.375 25.318 1.00 91.50 158 PRO A N 1
ATOM 1171 C CA . PRO A 1 158 ? -24.761 6.173 26.125 1.00 91.50 158 PRO A CA 1
ATOM 1172 C C . PRO A 1 158 ? -25.378 4.932 25.471 1.00 91.50 158 PRO A C 1
ATOM 1174 O O . PRO A 1 158 ? -26.562 4.911 25.145 1.00 91.50 158 PRO A O 1
ATOM 1177 N N . GLY A 1 159 ? -24.577 3.883 25.272 1.00 89.88 159 GLY A N 1
ATOM 1178 C CA . GLY A 1 159 ? -25.010 2.666 24.582 1.00 89.88 159 GLY A CA 1
ATOM 1179 C C . GLY A 1 159 ? -25.012 2.762 23.052 1.00 89.88 159 GLY A C 1
ATOM 1180 O O . GLY A 1 159 ? -25.442 1.812 22.393 1.00 89.88 159 GLY A O 1
ATOM 1181 N N . ALA A 1 160 ? -24.510 3.856 22.466 1.00 89.31 160 ALA A N 1
ATOM 1182 C CA . ALA A 1 160 ? -24.362 3.975 21.020 1.00 89.31 160 ALA A CA 1
ATOM 1183 C C . ALA A 1 160 ? -23.502 2.835 20.459 1.00 89.31 160 ALA A C 1
ATOM 1185 O O . ALA A 1 160 ? -22.473 2.459 21.024 1.00 89.31 160 ALA A O 1
ATOM 1186 N N . THR A 1 161 ? -23.924 2.294 19.316 1.00 91.81 161 THR A N 1
ATOM 1187 C CA . THR A 1 161 ? -23.154 1.269 18.607 1.00 91.81 161 THR A CA 1
ATOM 1188 C C . THR A 1 161 ? -22.095 1.932 17.734 1.00 91.81 161 THR A C 1
ATOM 1190 O O . THR A 1 161 ? -22.408 2.722 16.839 1.00 91.81 161 THR A O 1
ATOM 1193 N N . ILE A 1 162 ? -20.837 1.573 17.962 1.00 93.12 162 ILE A N 1
ATOM 1194 C CA . ILE A 1 162 ? -19.699 1.998 17.148 1.00 93.12 162 ILE A CA 1
ATOM 1195 C C . ILE A 1 162 ? -19.090 0.817 16.395 1.00 93.12 162 ILE A C 1
ATOM 1197 O O . ILE A 1 162 ? -19.355 -0.342 16.709 1.00 93.12 162 ILE A O 1
ATOM 1201 N N . ALA A 1 163 ? -18.230 1.123 15.430 1.00 94.00 163 ALA A N 1
ATOM 1202 C CA . ALA A 1 163 ? -17.312 0.190 14.805 1.00 94.00 163 ALA A CA 1
ATOM 1203 C C . ALA A 1 163 ? -15.874 0.695 14.960 1.00 94.00 163 ALA A C 1
ATOM 1205 O O . ALA A 1 163 ? -15.545 1.791 14.505 1.00 94.00 163 ALA A O 1
ATOM 1206 N N . ILE A 1 164 ? -14.998 -0.117 15.547 1.00 94.38 164 ILE A N 1
ATOM 1207 C CA . ILE A 1 164 ? -13.553 0.083 15.448 1.00 94.38 164 ILE A CA 1
ATOM 1208 C C . ILE A 1 164 ? -13.129 -0.345 14.045 1.00 94.38 164 ILE A C 1
ATOM 1210 O O . ILE A 1 164 ? -13.300 -1.501 13.653 1.00 94.38 164 ILE A O 1
ATOM 1214 N N . GLN A 1 165 ? -12.602 0.598 13.276 1.00 95.56 165 GLN A N 1
ATOM 1215 C CA . GLN A 1 165 ? -12.181 0.420 11.896 1.00 95.56 165 GLN A CA 1
ATOM 1216 C C . GLN A 1 165 ? -10.674 0.624 11.766 1.00 95.56 165 GLN A C 1
ATOM 1218 O O . GLN A 1 165 ? -10.111 1.528 12.373 1.00 95.56 165 GLN A O 1
ATOM 1223 N N . VAL A 1 166 ? -10.028 -0.185 10.935 1.00 96.31 166 VAL A N 1
ATOM 1224 C CA . VAL A 1 166 ? -8.670 0.063 10.447 1.00 96.31 166 VAL A CA 1
ATOM 1225 C C . VAL A 1 166 ? -8.744 0.760 9.089 1.00 96.31 166 VAL A C 1
ATOM 1227 O O . VAL A 1 166 ? -9.543 0.375 8.229 1.00 96.31 166 VAL A O 1
ATOM 1230 N N . ARG A 1 167 ? -7.926 1.793 8.893 1.00 97.00 167 ARG A N 1
ATOM 1231 C CA . ARG A 1 167 ? -7.698 2.462 7.615 1.00 97.00 167 ARG A CA 1
ATOM 1232 C C . ARG A 1 167 ? -6.631 1.695 6.846 1.00 97.00 167 ARG A C 1
ATOM 1234 O O . ARG A 1 167 ? -5.506 1.523 7.304 1.00 97.00 167 ARG A O 1
ATOM 1241 N N . LEU A 1 168 ? -6.992 1.238 5.660 1.00 97.75 168 LEU A N 1
ATOM 1242 C CA . LEU A 1 168 ? -6.142 0.465 4.772 1.00 97.75 168 LEU A CA 1
ATOM 1243 C C . LEU A 1 168 ? -5.869 1.283 3.526 1.00 97.75 168 LEU A C 1
ATOM 1245 O O . LEU A 1 168 ? -6.793 1.722 2.853 1.00 97.75 168 LEU A O 1
ATOM 1249 N N . GLN A 1 169 ? -4.596 1.431 3.196 1.00 97.75 169 GLN A N 1
ATOM 1250 C CA . GLN A 1 169 ? -4.163 2.139 2.001 1.00 97.75 169 GLN A CA 1
ATOM 1251 C C . GLN A 1 169 ? -3.811 1.099 0.937 1.00 97.75 169 GLN A C 1
ATOM 1253 O O . GLN A 1 169 ? -2.704 0.561 0.903 1.00 97.75 169 GLN A O 1
ATOM 1258 N N . ARG A 1 170 ? -4.792 0.726 0.113 1.00 98.12 170 ARG A N 1
ATOM 1259 C CA . ARG A 1 170 ? -4.660 -0.379 -0.844 1.00 98.12 170 ARG A CA 1
ATOM 1260 C C . ARG A 1 170 ? -3.878 0.077 -2.074 1.00 98.12 170 ARG A C 1
ATOM 1262 O O . ARG A 1 170 ? -4.351 0.969 -2.778 1.00 98.12 170 ARG A O 1
ATOM 1269 N N . PRO A 1 171 ? -2.705 -0.516 -2.364 1.00 98.31 171 PRO A N 1
ATOM 1270 C CA . PRO A 1 171 ? -1.873 -0.049 -3.461 1.00 98.31 171 PRO A CA 1
ATOM 1271 C C . PRO A 1 171 ? -2.465 -0.431 -4.820 1.00 98.31 171 PRO A C 1
ATOM 1273 O O . PRO A 1 171 ? -2.941 -1.554 -5.012 1.00 98.31 171 PRO A O 1
ATOM 1276 N N . GLN A 1 172 ? -2.356 0.498 -5.766 1.00 98.19 172 GLN A N 1
ATOM 1277 C CA . GLN A 1 172 ? -2.683 0.356 -7.181 1.00 98.19 172 GLN A CA 1
ATOM 1278 C C . GLN A 1 172 ? -1.473 0.783 -8.018 1.00 98.19 172 GLN A C 1
ATOM 1280 O O . GLN A 1 172 ? -0.771 1.734 -7.666 1.00 98.19 172 GLN A O 1
ATOM 1285 N N . VAL A 1 173 ? -1.226 0.085 -9.128 1.00 98.19 173 VAL A N 1
ATOM 1286 C CA . VAL A 1 173 ? -0.115 0.391 -10.039 1.00 98.19 173 VAL A CA 1
ATOM 1287 C C . VAL A 1 173 ? -0.651 1.112 -11.272 1.00 98.19 173 VAL A C 1
ATOM 1289 O O . VAL A 1 173 ? -1.477 0.576 -12.003 1.00 98.19 173 VAL A O 1
ATOM 1292 N N . ASP A 1 174 ? -0.141 2.313 -11.521 1.00 97.19 174 ASP A N 1
ATOM 1293 C CA . ASP A 1 174 ? -0.351 3.061 -12.754 1.00 97.19 174 ASP A CA 1
ATOM 1294 C C . ASP A 1 174 ? 0.534 2.473 -13.864 1.00 97.19 174 ASP A C 1
ATOM 1296 O O . ASP A 1 174 ? 1.761 2.643 -13.890 1.00 97.19 174 ASP A O 1
ATOM 1300 N N . LEU A 1 175 ? -0.112 1.773 -14.797 1.00 94.31 175 LEU A N 1
ATOM 1301 C CA . LEU A 1 175 ? 0.528 1.085 -15.919 1.00 94.31 175 LEU A CA 1
ATOM 1302 C C . LEU A 1 175 ? 1.178 2.058 -16.911 1.00 94.31 175 LEU A C 1
ATOM 1304 O O . LEU A 1 175 ? 2.112 1.680 -17.618 1.00 94.31 175 LEU A O 1
ATOM 1308 N N . GLN A 1 176 ? 0.747 3.320 -16.954 1.00 92.75 176 GLN A N 1
ATOM 1309 C CA . GLN A 1 176 ? 1.349 4.334 -17.817 1.00 92.75 176 GLN A CA 1
ATOM 1310 C C . GLN A 1 176 ? 2.630 4.910 -17.216 1.00 92.75 176 GLN A C 1
ATOM 1312 O O . GLN A 1 176 ? 3.489 5.365 -17.967 1.00 92.75 176 GLN A O 1
ATOM 1317 N N . ARG A 1 177 ? 2.811 4.845 -15.896 1.00 95.44 177 ARG A N 1
ATOM 1318 C CA . ARG A 1 177 ? 4.003 5.380 -15.219 1.00 95.44 177 ARG A CA 1
ATOM 1319 C C . ARG A 1 177 ? 5.006 4.310 -14.818 1.00 95.44 177 ARG A C 1
ATOM 1321 O O . ARG A 1 177 ? 6.195 4.601 -14.738 1.00 95.44 177 ARG A O 1
ATOM 1328 N N . CYS A 1 178 ? 4.561 3.086 -14.536 1.00 97.44 178 CYS A N 1
ATOM 1329 C CA . CYS A 1 178 ? 5.451 2.034 -14.060 1.00 97.44 178 CYS A CA 1
ATOM 1330 C C . CYS A 1 178 ? 6.534 1.703 -15.099 1.00 97.44 178 CYS A C 1
ATOM 1332 O O . CYS A 1 178 ? 6.236 1.377 -16.246 1.00 97.44 178 CYS A O 1
ATOM 1334 N N . ILE A 1 179 ? 7.797 1.753 -14.665 1.00 96.94 179 ILE A N 1
ATOM 1335 C CA . ILE A 1 179 ? 8.957 1.369 -15.486 1.00 96.94 179 ILE A CA 1
ATOM 1336 C C . ILE A 1 179 ? 9.524 -0.008 -15.118 1.00 96.94 179 ILE A C 1
ATOM 1338 O O . ILE A 1 179 ? 10.575 -0.390 -15.627 1.00 96.94 179 ILE A O 1
ATOM 1342 N N . GLY A 1 180 ? 8.903 -0.719 -14.171 1.00 97.00 180 GLY A N 1
ATOM 1343 C CA . GLY A 1 180 ? 9.366 -2.043 -13.744 1.00 97.00 180 GLY A CA 1
ATOM 1344 C C . GLY A 1 180 ? 10.704 -2.029 -13.000 1.00 97.00 180 GLY A C 1
ATOM 1345 O O . GLY A 1 180 ? 11.492 -2.954 -13.139 1.00 97.00 180 GLY A O 1
ATOM 1346 N N . CYS A 1 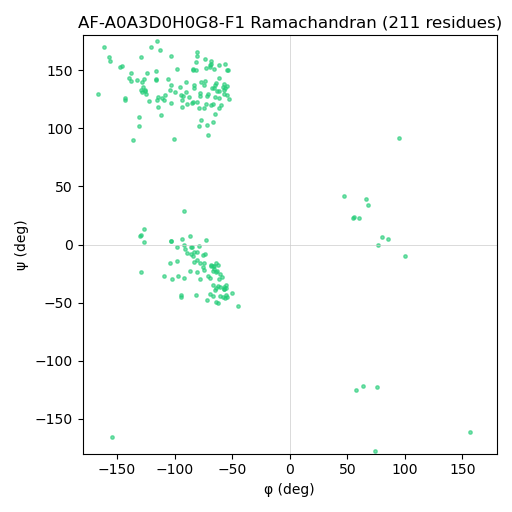181 ? 11.004 -0.983 -12.218 1.00 96.50 181 CYS A N 1
ATOM 1347 C CA . CYS A 1 181 ? 12.295 -0.882 -11.518 1.00 96.50 181 CYS A CA 1
ATOM 1348 C C . CYS A 1 181 ? 12.513 -1.932 -10.421 1.00 96.50 181 CYS A C 1
ATOM 1350 O O . CYS A 1 181 ? 13.646 -2.137 -10.012 1.00 96.50 181 CYS A O 1
ATOM 1352 N N . GLY A 1 182 ? 11.469 -2.590 -9.918 1.00 96.88 182 GLY A N 1
ATOM 1353 C CA . GLY A 1 182 ? 11.614 -3.659 -8.923 1.00 96.88 182 GLY A CA 1
ATOM 1354 C C . GLY A 1 182 ? 11.896 -3.197 -7.491 1.00 96.88 182 GLY A C 1
ATOM 1355 O O . GLY A 1 182 ? 11.948 -4.043 -6.606 1.00 96.88 182 GLY A O 1
ATOM 1356 N N . VAL A 1 183 ? 12.008 -1.889 -7.216 1.00 97.19 183 VAL A N 1
ATOM 1357 C CA . VAL A 1 183 ? 12.180 -1.377 -5.837 1.00 97.19 183 VAL A CA 1
ATOM 1358 C C . VAL A 1 183 ? 11.019 -1.822 -4.943 1.00 97.19 183 VAL A C 1
ATOM 1360 O O . VAL A 1 183 ? 11.236 -2.347 -3.861 1.00 97.19 183 VAL A O 1
ATOM 1363 N N . CYS A 1 184 ? 9.780 -1.719 -5.428 1.00 97.50 184 CYS A N 1
ATOM 1364 C CA . CYS A 1 184 ? 8.605 -2.166 -4.677 1.00 97.50 184 CYS A CA 1
ATOM 1365 C C . CYS A 1 184 ? 8.592 -3.674 -4.369 1.00 97.50 184 CYS A C 1
ATOM 1367 O O . CYS A 1 184 ? 8.136 -4.065 -3.299 1.00 97.50 184 CYS A O 1
ATOM 1369 N N . GLU A 1 185 ? 9.086 -4.516 -5.284 1.00 97.38 185 GLU A N 1
ATOM 1370 C CA . GLU A 1 185 ? 9.220 -5.959 -5.057 1.00 97.38 185 GLU A CA 1
ATOM 1371 C C . GLU A 1 185 ? 10.302 -6.242 -4.014 1.00 97.38 185 GLU A C 1
ATOM 1373 O O . GLU A 1 185 ? 10.099 -7.059 -3.118 1.00 97.38 185 GLU A O 1
ATOM 1378 N N . HIS A 1 186 ? 11.431 -5.537 -4.104 1.00 96.00 186 HIS A N 1
ATOM 1379 C CA . HIS A 1 186 ? 12.543 -5.677 -3.174 1.00 96.00 186 HIS A CA 1
ATOM 1380 C C . HIS A 1 186 ? 12.152 -5.304 -1.737 1.00 96.00 186 HIS A C 1
ATOM 1382 O O . HIS A 1 186 ? 12.355 -6.108 -0.828 1.00 96.00 186 HIS A O 1
ATOM 1388 N N . GLU A 1 187 ? 11.534 -4.134 -1.569 1.00 96.75 187 GLU A N 1
ATOM 1389 C CA . GLU A 1 187 ? 11.129 -3.572 -0.274 1.00 96.75 187 GLU A CA 1
ATOM 1390 C C . GLU A 1 187 ? 9.882 -4.246 0.313 1.00 96.75 187 GLU A C 1
ATOM 1392 O O . GLU A 1 187 ? 9.499 -3.987 1.450 1.00 96.75 187 GLU A O 1
ATOM 1397 N N . CYS A 1 188 ? 9.198 -5.103 -0.451 1.00 97.44 188 CYS A N 1
ATOM 1398 C CA . CYS A 1 188 ? 7.964 -5.723 0.007 1.00 97.44 188 CYS A CA 1
ATOM 1399 C C . CYS A 1 188 ? 8.214 -6.547 1.289 1.00 97.44 188 CYS A C 1
ATOM 1401 O O . CYS A 1 188 ? 8.950 -7.537 1.244 1.00 97.44 188 CYS A O 1
ATOM 1403 N N . PRO A 1 189 ? 7.546 -6.223 2.416 1.00 97.06 189 PRO A N 1
ATOM 1404 C CA . PRO A 1 189 ? 7.804 -6.881 3.699 1.00 97.06 189 PRO A CA 1
ATOM 1405 C C . PRO A 1 189 ? 7.249 -8.311 3.766 1.00 97.06 189 PRO A C 1
ATOM 1407 O O . PRO A 1 189 ? 7.511 -9.040 4.717 1.00 97.06 189 PRO A O 1
ATOM 1410 N N . VAL A 1 190 ? 6.466 -8.736 2.770 1.00 97.25 190 VAL A N 1
ATOM 1411 C CA . VAL A 1 190 ? 5.894 -10.085 2.722 1.00 97.25 190 VAL A CA 1
ATOM 1412 C C . VAL A 1 190 ? 6.992 -11.099 2.400 1.00 97.25 190 VAL A C 1
ATOM 1414 O O . VAL A 1 190 ? 7.637 -11.018 1.351 1.00 97.25 190 VAL A O 1
ATOM 1417 N N . SER A 1 191 ? 7.191 -12.056 3.307 1.00 92.69 191 SER A N 1
ATOM 1418 C CA . SER A 1 191 ? 8.157 -13.153 3.179 1.00 92.69 191 SER A CA 1
ATOM 1419 C C . SER A 1 191 ? 7.722 -14.223 2.169 1.00 92.69 191 SER A C 1
ATOM 1421 O O . SER A 1 191 ? 6.540 -14.374 1.844 1.00 92.69 191 SER A O 1
ATOM 1423 N N . GLY A 1 192 ? 8.691 -15.008 1.688 1.00 92.75 192 GLY A N 1
ATOM 1424 C CA . GLY A 1 192 ? 8.479 -16.005 0.637 1.00 92.75 192 GLY A CA 1
ATOM 1425 C C . GLY A 1 192 ? 8.349 -15.330 -0.724 1.00 92.75 192 GLY A C 1
ATOM 1426 O O . GLY A 1 192 ? 9.235 -14.586 -1.140 1.00 92.75 192 GLY A O 1
ATOM 1427 N N . LEU A 1 193 ? 7.234 -15.556 -1.420 1.00 94.31 193 LEU A N 1
ATOM 1428 C CA . LEU A 1 193 ? 6.920 -14.752 -2.600 1.00 94.31 193 LEU A CA 1
ATOM 1429 C C . LEU A 1 193 ? 6.664 -13.297 -2.157 1.00 94.31 193 LEU A C 1
ATOM 1431 O O . LEU A 1 193 ? 6.172 -13.048 -1.057 1.00 94.31 193 LEU A O 1
ATOM 1435 N N . ARG A 1 194 ? 6.931 -12.298 -2.993 1.00 97.00 194 ARG A N 1
ATOM 1436 C CA . ARG A 1 194 ? 6.564 -10.906 -2.675 1.00 97.00 194 ARG A CA 1
ATOM 1437 C C . ARG A 1 194 ? 5.114 -10.636 -3.064 1.00 97.00 194 ARG A C 1
ATOM 1439 O O . ARG A 1 194 ? 4.594 -11.284 -3.969 1.00 97.00 194 ARG A O 1
ATOM 1446 N N . ALA A 1 195 ? 4.445 -9.733 -2.354 1.00 98.12 195 ALA A N 1
ATOM 1447 C CA . ALA A 1 195 ? 3.056 -9.373 -2.647 1.00 98.12 195 ALA A CA 1
ATOM 1448 C C . ALA A 1 195 ? 2.913 -8.373 -3.801 1.00 98.12 195 ALA A C 1
ATOM 1450 O O . ALA A 1 195 ? 1.817 -8.172 -4.305 1.00 98.12 195 ALA A O 1
ATOM 1451 N N . ILE A 1 196 ? 4.006 -7.743 -4.217 1.00 98.31 196 ILE A N 1
ATOM 1452 C CA . ILE A 1 196 ? 4.092 -6.979 -5.456 1.00 98.31 196 ILE A CA 1
ATOM 1453 C C . ILE A 1 196 ? 5.323 -7.471 -6.206 1.00 98.31 196 ILE A C 1
ATOM 1455 O O . ILE A 1 196 ? 6.370 -7.674 -5.589 1.00 98.31 196 ILE A O 1
ATOM 1459 N N . ARG A 1 197 ? 5.183 -7.742 -7.502 1.00 97.25 197 ARG A N 1
ATOM 1460 C CA . ARG A 1 197 ? 6.241 -8.342 -8.323 1.00 97.25 197 ARG A CA 1
ATOM 1461 C C . ARG A 1 197 ? 6.297 -7.694 -9.690 1.00 97.25 197 ARG A C 1
ATOM 1463 O O . ARG A 1 197 ? 5.257 -7.362 -10.249 1.00 97.25 197 ARG A O 1
ATOM 1470 N N . VAL A 1 198 ? 7.495 -7.525 -10.223 1.00 96.94 198 VAL A N 1
ATOM 1471 C CA . VAL A 1 198 ? 7.721 -7.049 -11.582 1.00 96.94 198 VAL A CA 1
ATOM 1472 C C . VAL A 1 198 ? 7.790 -8.237 -12.529 1.00 96.94 198 VAL A C 1
ATOM 1474 O O . VAL A 1 198 ? 8.523 -9.197 -12.293 1.00 96.94 198 VAL A O 1
ATOM 1477 N N . THR A 1 199 ? 7.044 -8.155 -13.621 1.00 95.69 199 THR A N 1
ATOM 1478 C CA . THR A 1 199 ? 7.168 -9.065 -14.764 1.00 95.69 199 THR A CA 1
ATOM 1479 C C . THR A 1 199 ? 7.628 -8.291 -15.996 1.00 95.69 199 THR A C 1
ATOM 1481 O O . THR A 1 199 ? 7.756 -7.067 -15.947 1.00 95.69 199 THR A O 1
ATOM 1484 N N . ALA A 1 200 ? 7.895 -8.992 -17.099 1.00 95.62 200 ALA A N 1
ATOM 1485 C CA . ALA A 1 200 ? 8.376 -8.402 -18.350 1.00 95.62 200 ALA A CA 1
ATOM 1486 C C . ALA A 1 200 ? 7.288 -7.613 -19.109 1.00 95.62 200 ALA A C 1
ATOM 1488 O O . ALA A 1 200 ? 7.516 -7.121 -20.215 1.00 95.62 200 ALA A O 1
ATOM 1489 N N . GLU A 1 201 ? 6.101 -7.483 -18.523 1.00 95.81 201 GLU A N 1
ATOM 1490 C CA . GLU A 1 201 ? 4.937 -6.961 -19.209 1.00 95.81 201 GLU A CA 1
ATOM 1491 C C . GLU A 1 201 ? 5.088 -5.454 -19.366 1.00 95.81 201 GLU A C 1
ATOM 1493 O O . GLU A 1 201 ? 5.515 -4.740 -18.455 1.00 95.81 201 GLU A O 1
ATOM 1498 N N . ASN A 1 202 ? 4.740 -4.967 -20.550 1.00 94.50 202 ASN A N 1
ATOM 1499 C CA . ASN A 1 202 ? 4.930 -3.595 -20.997 1.00 94.50 202 ASN A CA 1
ATOM 1500 C C . ASN A 1 202 ? 6.398 -3.117 -21.020 1.00 94.50 202 ASN A C 1
ATOM 1502 O O . ASN A 1 202 ? 6.660 -1.916 -20.934 1.00 94.50 202 ASN A O 1
ATOM 1506 N N . GLU A 1 203 ? 7.377 -4.024 -21.108 1.00 94.56 203 GLU A N 1
ATOM 1507 C CA . GLU A 1 203 ? 8.780 -3.631 -21.259 1.00 94.56 203 GLU A CA 1
ATOM 1508 C C . GLU A 1 203 ? 9.099 -3.085 -22.661 1.00 94.56 203 GLU A C 1
ATOM 1510 O O . GLU A 1 203 ? 8.526 -3.497 -23.668 1.00 94.56 203 GLU A O 1
ATOM 1515 N N . THR A 1 204 ? 10.094 -2.201 -22.759 1.00 92.25 204 THR A N 1
ATOM 1516 C CA . THR A 1 204 ? 10.469 -1.553 -24.028 1.00 92.25 204 THR A CA 1
ATOM 1517 C C . THR A 1 204 ? 11.229 -2.484 -24.983 1.00 92.25 204 THR A C 1
ATOM 1519 O O . THR A 1 204 ? 11.265 -2.240 -26.188 1.00 92.25 204 THR A O 1
ATOM 1522 N N . ARG A 1 205 ? 11.858 -3.554 -24.479 1.00 88.94 205 ARG A N 1
ATOM 1523 C CA . ARG A 1 205 ? 12.776 -4.401 -25.269 1.00 88.94 205 ARG A CA 1
ATOM 1524 C C . ARG A 1 205 ? 12.065 -5.251 -26.322 1.00 88.94 205 ARG A C 1
ATOM 1526 O O . ARG A 1 205 ? 12.677 -5.603 -27.326 1.00 88.94 205 ARG A O 1
ATOM 1533 N N . THR A 1 206 ? 10.797 -5.594 -26.103 1.00 89.50 206 THR A N 1
ATOM 1534 C CA . THR A 1 206 ? 10.027 -6.445 -27.014 1.00 89.50 206 THR A CA 1
ATOM 1535 C C . THR A 1 206 ? 8.575 -6.004 -27.098 1.00 89.50 206 THR A C 1
ATOM 1537 O O . THR A 1 206 ? 7.855 -5.936 -26.106 1.00 89.50 206 THR A O 1
ATOM 1540 N N . ARG A 1 207 ? 8.101 -5.771 -28.327 1.00 86.56 207 ARG A N 1
ATOM 1541 C CA . ARG A 1 207 ? 6.701 -5.391 -28.575 1.00 86.56 207 ARG A CA 1
ATOM 1542 C C . ARG A 1 207 ? 5.708 -6.488 -28.188 1.00 86.56 207 ARG A C 1
ATOM 1544 O O . ARG A 1 207 ? 4.554 -6.185 -27.920 1.00 86.56 207 ARG A O 1
ATOM 1551 N N . LYS A 1 208 ? 6.146 -7.753 -28.142 1.00 91.56 208 LYS A N 1
ATOM 1552 C CA . LYS A 1 208 ? 5.284 -8.895 -27.792 1.00 91.56 208 LYS A CA 1
ATOM 1553 C C . LYS A 1 208 ? 4.784 -8.850 -26.347 1.00 91.56 208 LYS A C 1
ATOM 1555 O O . LYS A 1 208 ? 3.796 -9.506 -26.054 1.00 91.56 208 LYS A O 1
ATOM 1560 N N . HIS A 1 209 ? 5.455 -8.108 -25.465 1.00 90.62 209 HIS A N 1
ATOM 1561 C CA . HIS A 1 209 ? 5.039 -7.954 -24.070 1.00 90.62 209 HIS A CA 1
ATOM 1562 C C . HIS A 1 209 ? 4.160 -6.717 -23.846 1.00 90.62 209 HIS A C 1
ATOM 1564 O O . HIS A 1 209 ? 3.842 -6.409 -22.702 1.00 90.62 209 HIS A O 1
ATOM 1570 N N . GLY A 1 210 ? 3.783 -5.983 -24.900 1.00 88.31 210 GLY A N 1
ATOM 1571 C CA . GLY A 1 210 ? 2.900 -4.827 -24.767 1.00 88.31 210 GLY A CA 1
ATOM 1572 C C . GLY A 1 210 ? 1.579 -5.204 -24.095 1.00 88.31 210 GLY A C 1
ATOM 1573 O O . GLY A 1 210 ? 0.968 -6.215 -24.439 1.00 88.31 210 GLY A O 1
ATOM 1574 N N . LEU A 1 211 ? 1.143 -4.389 -23.135 1.00 85.56 211 LEU A N 1
ATOM 1575 C CA . LEU A 1 211 ? -0.192 -4.508 -22.555 1.00 85.56 211 LEU A CA 1
ATOM 1576 C C . LEU A 1 211 ? -1.186 -3.773 -23.461 1.00 85.56 211 LEU A C 1
ATOM 1578 O O . LEU A 1 211 ? -0.913 -2.652 -23.888 1.00 85.56 211 LEU A O 1
ATOM 1582 N N . ALA A 1 212 ? -2.329 -4.398 -23.748 1.00 74.06 212 ALA A N 1
ATOM 1583 C CA . ALA A 1 212 ? -3.453 -3.706 -24.367 1.00 74.06 212 ALA A CA 1
ATOM 1584 C C . ALA A 1 212 ? -4.072 -2.778 -23.310 1.00 74.06 212 ALA A C 1
ATOM 1586 O O . ALA A 1 212 ? -4.721 -3.256 -22.378 1.00 74.06 212 ALA A O 1
ATOM 1587 N N . LEU A 1 213 ? -3.782 -1.482 -23.421 1.00 64.25 213 LEU A N 1
ATOM 1588 C CA . LEU A 1 213 ? -4.247 -0.412 -22.535 1.00 64.25 213 LEU A CA 1
ATOM 1589 C C . LEU A 1 213 ? -5.184 0.526 -23.289 1.00 64.25 213 LEU A C 1
ATOM 1591 O O . LEU A 1 213 ? -4.906 0.775 -24.484 1.00 64.25 213 LEU A O 1
#

Mean predicted aligned error: 5.26 Å

Solvent-accessible surface area (backbone atoms only — not comparable to full-atom values): 11860 Å² total; per-residue (Å²): 126,99,59,38,64,58,88,94,60,50,62,66,22,73,65,40,92,81,53,86,39,59,74,57,52,69,42,47,47,63,14,37,78,95,27,46,90,76,38,47,58,20,62,4,30,59,46,75,40,54,82,57,25,46,32,63,55,66,77,33,74,53,54,62,44,44,73,55,36,87,46,89,76,53,25,35,49,67,48,84,44,78,43,68,44,68,81,27,63,45,56,30,39,56,78,54,91,43,31,31,37,46,54,68,83,44,58,84,60,46,73,57,50,76,58,38,33,65,66,46,22,26,46,25,55,59,92,52,95,71,72,56,67,30,41,26,60,42,57,59,90,46,36,39,32,38,46,69,92,58,65,64,92,66,76,76,50,79,60,39,49,31,28,34,24,38,50,22,41,36,77,45,67,41,78,89,61,38,36,28,42,35,40,34,31,60,65,34,86,45,74,86,68,50,20,31,41,58,43,62,43,48,16,67,90,43,78,88,35,54,67,96,125